Protein AF-A0A243Q842-F1 (afdb_monomer_lite)

Secondary structure (DSSP, 8-state):
-HHHHHHHHHHHHHHHHHHHHHHHHTT-SSGGGPPP--HHHHHHHHHHHHHHHHHHHHTSPP---------S--S---PPTT----EEEEEE-HHHHHHHHHHHHHHHHHHHHHHTTS----THHHHHHHHHHHHHHHHSEEEEEEETTEEEEEETTTT-SEEEE-GGGEEEEEEEEE-TTTTTSSEEEEETTEEEEESSSEEEEEEEETTS-EEEEE-SSHHHHHHHHHHHHHHHT-

Radius of gyration: 23.55 Å; chains: 1; bounding box: 60×33×70 Å

Organism: NCBI:txid569862

Structure (mmCIF, N/CA/C/O backbone):
data_AF-A0A243Q842-F1
#
_entry.id   AF-A0A243Q842-F1
#
loop_
_atom_site.group_PDB
_atom_site.id
_atom_site.type_symbol
_atom_site.label_atom_id
_atom_site.label_alt_id
_atom_site.label_comp_id
_atom_site.label_asym_id
_atom_site.label_entity_id
_atom_site.label_seq_id
_atom_site.pdbx_PDB_ins_code
_atom_site.Cartn_x
_atom_site.Cartn_y
_atom_site.Cartn_z
_atom_site.occupancy
_atom_site.B_iso_or_equiv
_atom_site.auth_seq_id
_atom_site.auth_comp_id
_atom_site.auth_asym_id
_atom_site.auth_atom_id
_atom_site.pdbx_PDB_model_num
ATOM 1 N N . MET A 1 1 ? -6.749 14.688 -16.807 1.00 50.59 1 MET A N 1
ATOM 2 C CA . MET A 1 1 ? -5.341 14.301 -16.536 1.00 50.59 1 MET A CA 1
ATOM 3 C C . MET A 1 1 ? -5.006 12.838 -16.858 1.00 50.59 1 MET A C 1
ATOM 5 O O . MET A 1 1 ? -3.925 12.608 -17.376 1.00 50.59 1 MET A O 1
ATOM 9 N N . GLY A 1 2 ? -5.897 11.853 -16.651 1.00 49.47 2 GLY A N 1
ATOM 10 C CA . GLY A 1 2 ? -5.604 10.442 -16.987 1.00 49.47 2 GLY A CA 1
ATOM 11 C C . GLY A 1 2 ? -5.331 10.160 -18.474 1.00 49.47 2 GLY A C 1
ATOM 12 O O . GLY A 1 2 ? -4.481 9.332 -18.782 1.00 49.47 2 GLY A O 1
ATOM 13 N N . LEU A 1 3 ? -5.986 10.893 -19.384 1.00 51.97 3 LEU A N 1
ATOM 14 C CA . LEU A 1 3 ? -5.766 10.758 -20.829 1.00 51.97 3 LEU A CA 1
ATOM 15 C C . LEU A 1 3 ? -4.356 11.214 -21.245 1.00 51.97 3 LEU A C 1
ATOM 17 O O . LEU A 1 3 ? -3.727 10.565 -22.065 1.00 51.97 3 LEU A O 1
ATOM 21 N N . GLY A 1 4 ? -3.827 12.279 -20.632 1.00 51.19 4 GLY A N 1
ATOM 22 C CA . GLY A 1 4 ? -2.487 12.798 -20.936 1.00 51.19 4 GLY A CA 1
ATOM 23 C C . GLY A 1 4 ? -1.364 11.857 -20.495 1.00 51.19 4 GLY A C 1
ATOM 24 O O . GLY A 1 4 ? -0.391 11.692 -21.218 1.00 51.19 4 GLY A O 1
ATOM 25 N N . ALA A 1 5 ? -1.525 11.174 -19.356 1.00 54.00 5 ALA A N 1
ATOM 26 C CA . ALA A 1 5 ? -0.569 10.162 -18.903 1.00 54.00 5 ALA A CA 1
ATOM 27 C C . ALA A 1 5 ? -0.596 8.893 -19.775 1.00 54.00 5 ALA A C 1
ATOM 29 O O . ALA A 1 5 ? 0.452 8.327 -20.072 1.00 54.00 5 ALA A O 1
ATOM 30 N N . LEU A 1 6 ? -1.786 8.476 -20.225 1.00 54.72 6 LEU A N 1
ATOM 31 C CA . LEU A 1 6 ? -1.955 7.367 -21.171 1.00 54.72 6 LEU A CA 1
ATOM 32 C C . LEU A 1 6 ? -1.364 7.692 -22.550 1.00 54.72 6 LEU A C 1
ATOM 34 O O . LEU A 1 6 ? -0.639 6.875 -23.108 1.00 54.72 6 LEU A O 1
ATOM 38 N N . LEU A 1 7 ? -1.631 8.891 -23.075 1.00 63.00 7 LEU A N 1
ATOM 39 C CA . LEU A 1 7 ? -1.109 9.342 -24.368 1.00 63.00 7 LEU A CA 1
ATOM 40 C C . LEU A 1 7 ? 0.407 9.576 -24.323 1.00 63.00 7 LEU A C 1
ATOM 42 O O . LEU A 1 7 ? 1.103 9.191 -25.257 1.00 63.00 7 LEU A O 1
ATOM 46 N N . GLY A 1 8 ? 0.933 10.133 -23.228 1.00 60.78 8 GLY A N 1
ATOM 47 C CA . GLY A 1 8 ? 2.374 10.309 -23.028 1.00 60.78 8 GLY A CA 1
ATOM 48 C C . GLY A 1 8 ? 3.118 8.976 -22.916 1.00 60.78 8 GLY A C 1
ATOM 49 O O . GLY A 1 8 ? 4.115 8.771 -23.604 1.00 60.78 8 GLY A O 1
ATOM 50 N N . GLY A 1 9 ? 2.600 8.035 -22.116 1.00 61.38 9 GLY A N 1
ATOM 51 C CA . GLY A 1 9 ? 3.170 6.689 -21.993 1.00 61.38 9 GLY A CA 1
ATOM 52 C C . GLY A 1 9 ? 3.100 5.890 -23.298 1.00 61.38 9 GLY A C 1
ATOM 53 O O . GLY A 1 9 ? 4.079 5.254 -23.679 1.00 61.38 9 GLY A O 1
ATOM 54 N N . GLY A 1 10 ? 1.978 5.978 -24.021 1.00 61.97 10 GLY A N 1
ATOM 55 C CA . GLY A 1 10 ? 1.821 5.361 -25.340 1.00 61.97 10 GLY A CA 1
ATOM 56 C C . GLY A 1 10 ? 2.749 5.963 -26.399 1.00 61.97 10 GLY A C 1
ATOM 57 O O . GLY A 1 10 ? 3.352 5.226 -27.173 1.00 61.97 10 GLY A O 1
ATOM 58 N N . GLY A 1 11 ? 2.929 7.288 -26.400 1.00 65.88 11 GLY A N 1
ATOM 59 C CA . GLY A 1 11 ? 3.854 7.977 -27.302 1.00 65.88 11 GLY A CA 1
ATOM 60 C C . GLY A 1 11 ? 5.311 7.570 -27.076 1.00 65.88 11 GLY A C 1
ATOM 61 O O . GLY A 1 11 ? 6.003 7.224 -28.032 1.00 65.88 11 GLY A O 1
ATOM 62 N N . LEU A 1 12 ? 5.756 7.525 -25.814 1.00 65.38 12 LEU A N 1
ATOM 63 C CA . LEU A 1 12 ? 7.084 7.006 -25.461 1.00 65.38 12 LEU A CA 1
ATOM 64 C C . LEU A 1 12 ? 7.249 5.535 -25.853 1.00 65.38 12 LEU A C 1
ATOM 66 O O . LEU A 1 12 ? 8.321 5.151 -26.318 1.00 65.38 12 LEU A O 1
ATOM 70 N N . PHE A 1 13 ? 6.197 4.725 -25.704 1.00 67.19 13 PHE A N 1
ATOM 71 C CA . PHE A 1 13 ? 6.230 3.327 -26.118 1.00 67.19 13 PHE A CA 1
ATOM 72 C C . PHE A 1 13 ? 6.450 3.184 -27.625 1.00 67.19 13 PHE A C 1
ATOM 74 O O . PHE A 1 13 ? 7.375 2.490 -28.048 1.00 67.19 13 PHE A O 1
ATOM 81 N N . CYS A 1 14 ? 5.658 3.890 -28.433 1.00 70.19 14 CYS A N 1
ATOM 82 C CA . CYS A 1 14 ? 5.794 3.866 -29.887 1.00 70.19 14 CYS A CA 1
ATOM 83 C C . CYS A 1 14 ? 7.165 4.384 -30.344 1.00 70.19 14 CYS A C 1
ATOM 85 O O . CYS A 1 14 ? 7.770 3.788 -31.233 1.00 70.19 14 CYS A O 1
ATOM 87 N N . LEU A 1 15 ? 7.677 5.452 -29.718 1.00 69.88 15 LEU A N 1
ATOM 88 C CA . LEU A 1 15 ? 9.002 6.006 -30.014 1.00 69.88 15 LEU A CA 1
ATOM 89 C C . LEU A 1 15 ? 10.120 4.994 -29.718 1.00 69.88 15 LEU A C 1
ATOM 91 O O . LEU A 1 15 ? 11.022 4.816 -30.532 1.00 69.88 15 LEU A O 1
ATOM 95 N N . ALA A 1 16 ? 10.049 4.306 -28.578 1.00 67.06 16 ALA A N 1
ATOM 96 C CA . ALA A 1 16 ? 11.036 3.306 -28.185 1.00 67.06 16 ALA A CA 1
ATOM 97 C C . ALA A 1 16 ? 11.017 2.074 -29.100 1.00 67.06 16 ALA A C 1
ATOM 99 O O . ALA A 1 16 ? 12.077 1.597 -29.491 1.00 67.06 16 ALA A O 1
ATOM 100 N N . VAL A 1 17 ? 9.831 1.588 -29.490 1.00 72.75 17 VAL A N 1
ATOM 101 C CA . VAL A 1 17 ? 9.701 0.491 -30.466 1.00 72.75 17 VAL A CA 1
ATOM 102 C C . VAL A 1 17 ? 10.269 0.903 -31.827 1.00 72.75 17 VAL A C 1
ATOM 104 O O . VAL A 1 17 ? 10.982 0.118 -32.451 1.00 72.75 17 VAL A O 1
ATOM 107 N N . GLN A 1 18 ? 10.011 2.139 -32.272 1.00 77.81 18 GLN A N 1
ATOM 108 C CA . GLN A 1 18 ? 10.612 2.699 -33.487 1.00 77.81 18 GLN A CA 1
ATOM 109 C C . GLN A 1 18 ? 12.140 2.719 -33.401 1.00 77.81 18 GLN A C 1
ATOM 111 O O . GLN A 1 18 ? 12.798 2.157 -34.269 1.00 77.81 18 GLN A O 1
ATOM 116 N N . LEU A 1 19 ? 12.706 3.287 -32.334 1.00 72.06 19 LEU A N 1
ATOM 117 C CA . LEU A 1 19 ? 14.156 3.349 -32.127 1.00 72.06 19 LEU A CA 1
ATOM 118 C C . LEU A 1 19 ? 14.794 1.957 -32.058 1.00 72.06 19 LEU A C 1
ATOM 120 O O . LEU A 1 19 ? 15.826 1.752 -32.684 1.00 72.06 19 LEU A O 1
ATOM 124 N N . ALA A 1 20 ? 14.162 0.999 -31.371 1.00 70.94 20 ALA A N 1
ATOM 125 C CA . ALA A 1 20 ? 14.612 -0.394 -31.299 1.00 70.94 20 ALA A CA 1
ATOM 126 C C . ALA A 1 20 ? 14.620 -1.082 -32.667 1.00 70.94 20 ALA A C 1
ATOM 128 O O . ALA A 1 20 ? 15.539 -1.825 -33.006 1.00 70.94 20 ALA A O 1
ATOM 129 N N . THR A 1 21 ? 13.583 -0.830 -33.463 1.00 76.50 21 THR A N 1
ATOM 130 C CA . THR A 1 21 ? 13.468 -1.393 -34.808 1.00 76.50 21 THR A CA 1
ATOM 131 C C . THR A 1 21 ? 14.510 -0.770 -35.729 1.00 76.50 21 THR A C 1
ATOM 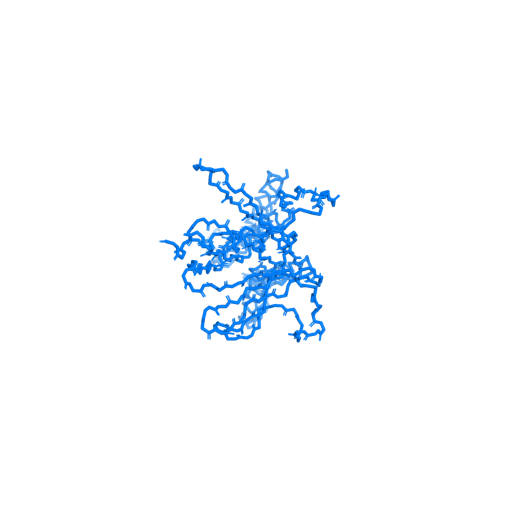133 O O . THR A 1 21 ? 15.202 -1.486 -36.447 1.00 76.50 21 THR A O 1
ATOM 136 N N . VAL A 1 22 ? 14.671 0.553 -35.676 1.00 80.94 22 VAL A N 1
ATOM 137 C CA . VAL A 1 22 ? 15.657 1.288 -36.474 1.00 80.94 22 VAL A CA 1
ATOM 138 C C . VAL A 1 22 ? 17.075 0.859 -36.104 1.00 80.94 22 VAL A C 1
ATOM 140 O O . VAL A 1 22 ? 17.836 0.512 -36.998 1.00 80.94 22 VAL A O 1
ATOM 143 N N . SER A 1 23 ? 17.424 0.780 -34.818 1.00 71.62 23 SER A N 1
ATOM 144 C CA . SER A 1 23 ? 18.761 0.352 -34.385 1.00 71.62 23 SER A CA 1
ATOM 145 C C . SER A 1 23 ? 19.080 -1.087 -34.788 1.00 71.62 23 SER A C 1
ATOM 147 O O . SER A 1 23 ? 20.202 -1.372 -35.182 1.00 71.62 23 SER A O 1
ATOM 149 N N . ALA A 1 24 ? 18.098 -1.994 -34.730 1.00 74.19 24 ALA A N 1
ATOM 150 C CA . ALA A 1 24 ? 18.280 -3.384 -35.145 1.00 74.19 24 ALA A CA 1
ATOM 151 C C . ALA A 1 24 ? 18.534 -3.532 -36.658 1.00 74.19 24 ALA A C 1
ATOM 153 O O . ALA A 1 24 ? 19.049 -4.562 -37.094 1.00 74.19 24 ALA A O 1
ATOM 154 N N . ASN A 1 25 ? 18.176 -2.517 -37.452 1.00 82.69 25 ASN A N 1
ATOM 155 C CA . ASN A 1 25 ? 18.299 -2.525 -38.909 1.00 82.69 25 ASN A CA 1
ATOM 156 C C . ASN A 1 25 ? 19.357 -1.548 -39.451 1.00 82.69 25 ASN A C 1
ATOM 158 O O . ASN A 1 25 ? 19.716 -1.673 -40.617 1.00 82.69 25 ASN A O 1
ATOM 162 N N . LEU A 1 26 ? 19.852 -0.597 -38.646 1.00 82.31 26 LEU A N 1
ATOM 163 C CA . LEU A 1 26 ? 20.630 0.557 -39.122 1.00 82.31 26 LEU A CA 1
ATOM 164 C C . LEU A 1 26 ? 21.906 0.163 -39.887 1.00 82.31 26 LEU A C 1
ATOM 166 O O . LEU A 1 26 ? 22.242 0.811 -40.873 1.00 82.31 26 LEU A O 1
ATOM 170 N N . ASP A 1 27 ? 22.560 -0.922 -39.464 1.00 78.81 27 ASP A N 1
ATOM 171 C CA . ASP A 1 27 ? 23.818 -1.419 -40.042 1.00 78.81 27 ASP A CA 1
ATOM 172 C C . ASP A 1 27 ? 23.653 -2.748 -40.802 1.00 78.81 27 ASP A C 1
ATOM 174 O O . ASP A 1 27 ? 24.636 -3.401 -41.159 1.00 78.81 27 ASP A O 1
ATOM 178 N N . ALA A 1 28 ? 22.413 -3.185 -41.044 1.00 78.12 28 ALA A N 1
ATOM 179 C CA . ALA A 1 28 ? 22.140 -4.442 -41.731 1.00 78.12 28 ALA A CA 1
ATOM 180 C C . ALA A 1 28 ? 22.103 -4.224 -43.259 1.00 78.12 28 ALA A C 1
ATOM 182 O O . ALA A 1 28 ? 21.195 -3.558 -43.756 1.00 78.12 28 ALA A O 1
ATOM 183 N N . PRO A 1 29 ? 23.038 -4.807 -44.038 1.00 77.25 29 PRO A N 1
ATOM 184 C CA . PRO A 1 29 ? 23.051 -4.650 -45.496 1.00 77.25 29 PRO A CA 1
ATOM 185 C C . PRO A 1 29 ? 21.882 -5.371 -46.189 1.00 77.25 29 PRO A C 1
ATOM 187 O O . PRO A 1 29 ? 21.558 -5.083 -47.340 1.00 77.25 29 PRO A O 1
ATOM 190 N N . ASP A 1 30 ? 21.242 -6.308 -45.491 1.00 81.06 30 ASP A N 1
ATOM 191 C CA . ASP A 1 30 ? 20.128 -7.113 -45.960 1.00 81.06 30 ASP A CA 1
ATOM 192 C C . ASP A 1 30 ? 19.281 -7.610 -44.776 1.00 81.06 30 ASP A C 1
ATOM 194 O O . ASP A 1 30 ? 19.784 -7.854 -43.678 1.00 81.06 30 ASP A O 1
ATOM 198 N N . TRP A 1 31 ? 17.975 -7.798 -44.999 1.00 74.25 31 TRP A N 1
ATOM 199 C CA . TRP A 1 31 ? 16.989 -8.126 -43.952 1.00 74.25 31 TRP A CA 1
ATOM 200 C C . TRP A 1 31 ? 17.305 -9.406 -43.162 1.00 74.25 31 TRP A C 1
ATOM 202 O O . TRP A 1 31 ? 16.831 -9.581 -42.044 1.00 74.25 31 TRP A O 1
ATOM 212 N N . ARG A 1 32 ? 18.118 -10.306 -43.730 1.00 76.81 32 ARG A N 1
ATOM 213 C CA . ARG A 1 32 ? 18.555 -11.554 -43.087 1.00 76.81 32 ARG A CA 1
ATOM 214 C C . ARG A 1 32 ? 19.623 -11.343 -42.015 1.00 76.81 32 ARG A C 1
ATOM 216 O O . ARG A 1 32 ? 19.845 -12.246 -41.215 1.00 76.81 32 ARG A O 1
ATOM 223 N N . ARG A 1 33 ? 20.294 -10.188 -42.020 1.00 72.19 33 ARG A N 1
ATOM 224 C CA . ARG A 1 33 ? 21.341 -9.805 -41.061 1.00 72.19 33 ARG A CA 1
ATOM 225 C C . ARG A 1 33 ? 20.877 -8.760 -40.050 1.00 72.19 33 ARG A C 1
ATOM 227 O O . ARG A 1 33 ? 21.685 -8.314 -39.241 1.00 72.19 33 ARG A O 1
ATOM 234 N N . ALA A 1 34 ? 19.601 -8.379 -40.087 1.00 75.50 34 ALA A N 1
ATOM 235 C CA . ALA A 1 34 ? 19.014 -7.527 -39.064 1.00 75.50 34 ALA A CA 1
ATOM 236 C C . ALA A 1 34 ? 19.151 -8.186 -37.682 1.00 75.50 34 ALA A C 1
ATOM 238 O O . ALA A 1 34 ? 18.952 -9.396 -37.531 1.00 75.50 34 ALA A O 1
ATOM 239 N N . GLY A 1 35 ? 19.503 -7.389 -36.674 1.00 67.69 35 GLY A N 1
ATOM 240 C CA . GLY A 1 35 ? 19.583 -7.856 -35.295 1.00 67.69 35 GLY A CA 1
ATOM 241 C C . GLY A 1 35 ? 18.214 -8.311 -34.786 1.00 67.69 35 GLY A C 1
ATOM 242 O O . GLY A 1 35 ? 17.177 -7.751 -35.143 1.00 67.69 35 GLY A O 1
ATOM 243 N N . SER A 1 36 ? 18.179 -9.335 -33.934 1.00 66.56 36 SER A N 1
ATOM 244 C CA . SER A 1 36 ? 16.926 -9.767 -33.312 1.00 66.56 36 SER A CA 1
ATOM 245 C C . SER A 1 36 ? 16.452 -8.730 -32.292 1.00 66.56 36 SER A C 1
ATOM 247 O O . SER A 1 36 ? 17.213 -8.357 -31.397 1.00 66.56 36 SER A O 1
ATOM 249 N N . LEU A 1 37 ? 15.181 -8.327 -32.366 1.00 65.44 37 LEU A N 1
ATOM 250 C CA . LEU A 1 37 ? 14.527 -7.562 -31.302 1.00 65.44 37 LEU A CA 1
ATOM 251 C C . LEU A 1 37 ? 14.476 -8.426 -30.040 1.00 65.44 37 LEU A C 1
ATOM 253 O O . LEU A 1 37 ? 13.716 -9.394 -29.960 1.00 65.44 37 LEU A O 1
ATOM 257 N N . SER A 1 38 ? 15.309 -8.100 -29.056 1.00 64.75 38 SER A N 1
ATOM 258 C CA . SER A 1 38 ? 15.292 -8.806 -27.780 1.00 64.75 38 SER A CA 1
ATOM 259 C C . SER A 1 38 ? 13.960 -8.558 -27.064 1.00 64.75 38 SER A C 1
ATOM 261 O O . SER A 1 38 ? 13.376 -7.474 -27.141 1.00 64.75 38 SER A O 1
ATOM 263 N N . LEU A 1 39 ? 13.475 -9.551 -26.311 1.00 61.09 39 LEU A N 1
ATOM 264 C CA . LEU A 1 39 ? 12.280 -9.403 -25.468 1.00 61.09 39 LEU A CA 1
ATOM 265 C C . LEU A 1 39 ? 12.410 -8.191 -24.521 1.00 61.09 39 LEU A C 1
ATOM 267 O O . LEU A 1 39 ? 11.432 -7.511 -24.224 1.00 61.09 39 LEU A O 1
ATOM 271 N N . ALA A 1 40 ? 13.636 -7.885 -24.093 1.00 56.00 40 ALA A N 1
ATOM 272 C CA . ALA A 1 40 ? 13.947 -6.728 -23.265 1.00 56.00 40 ALA A CA 1
ATOM 273 C C . ALA A 1 40 ? 13.685 -5.389 -23.983 1.00 56.00 40 ALA A C 1
ATOM 275 O O . ALA A 1 40 ? 13.123 -4.487 -23.364 1.00 56.00 40 ALA A O 1
ATOM 276 N N . ALA A 1 41 ? 13.981 -5.274 -25.284 1.00 61.66 41 ALA A N 1
ATOM 277 C CA . ALA A 1 41 ? 13.660 -4.084 -26.080 1.00 61.66 41 ALA A CA 1
ATOM 278 C C . ALA A 1 41 ? 12.140 -3.857 -26.225 1.00 61.66 41 ALA A C 1
ATOM 280 O O . ALA A 1 41 ? 11.691 -2.716 -26.311 1.00 61.66 41 ALA A O 1
ATOM 281 N N . LEU A 1 42 ? 11.339 -4.929 -26.184 1.00 63.97 42 LEU A N 1
ATOM 282 C CA . LEU A 1 42 ? 9.870 -4.861 -26.200 1.00 63.97 42 LEU A CA 1
ATOM 283 C C . LEU A 1 42 ? 9.267 -4.543 -24.819 1.00 63.97 42 LEU A C 1
ATOM 285 O O . LEU A 1 42 ? 8.272 -3.824 -24.726 1.00 63.97 42 LEU A O 1
ATOM 289 N N . LEU A 1 43 ? 9.858 -5.056 -23.735 1.00 64.31 43 LEU A N 1
ATOM 290 C CA . LEU A 1 43 ? 9.367 -4.862 -22.362 1.00 64.31 43 LEU A CA 1
ATOM 291 C C . LEU A 1 43 ? 9.767 -3.507 -21.757 1.00 64.31 43 LEU A C 1
ATOM 293 O O . LEU A 1 43 ? 9.033 -2.953 -20.939 1.00 64.31 43 LEU A O 1
ATOM 297 N N . ALA A 1 44 ? 10.899 -2.953 -22.182 1.00 65.00 44 ALA A N 1
ATOM 298 C CA . ALA A 1 44 ? 11.414 -1.641 -21.800 1.00 65.00 44 ALA A CA 1
ATOM 299 C C . ALA A 1 44 ? 10.365 -0.503 -21.859 1.00 65.00 44 ALA A C 1
ATO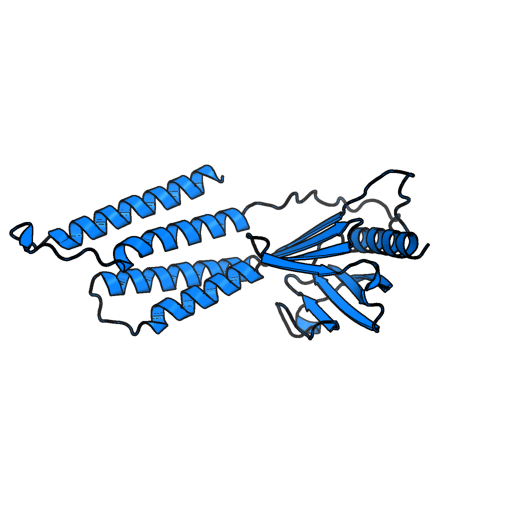M 301 O O . ALA A 1 44 ? 10.096 0.142 -20.839 1.00 65.00 44 ALA A O 1
ATOM 302 N N . PRO A 1 45 ? 9.706 -0.261 -23.004 1.00 62.31 45 PRO A N 1
ATOM 303 C CA . PRO A 1 45 ? 8.692 0.779 -23.088 1.00 62.31 45 PRO A CA 1
ATOM 304 C C . PRO A 1 45 ? 7.405 0.456 -22.324 1.00 62.31 45 PRO A C 1
ATOM 306 O O . PRO A 1 45 ? 6.736 1.374 -21.848 1.00 62.31 45 PRO A O 1
ATOM 309 N N . ALA A 1 46 ? 7.075 -0.825 -22.137 1.00 66.88 46 ALA A N 1
ATOM 310 C CA . ALA A 1 46 ? 5.975 -1.227 -21.264 1.00 66.88 46 ALA A CA 1
ATOM 311 C C . ALA A 1 46 ? 6.268 -0.874 -19.792 1.00 66.88 46 ALA A C 1
ATOM 313 O O . ALA A 1 46 ? 5.369 -0.424 -19.084 1.00 66.88 46 ALA A O 1
ATOM 314 N N . GLY A 1 47 ? 7.526 -0.990 -19.348 1.00 66.31 47 GLY A N 1
ATOM 315 C CA . GLY A 1 47 ? 7.976 -0.558 -18.020 1.00 66.31 47 GLY A CA 1
ATOM 316 C C . GLY A 1 47 ? 7.872 0.956 -17.810 1.00 66.31 47 GLY A C 1
ATOM 317 O O . GLY A 1 47 ? 7.356 1.400 -16.785 1.00 66.31 47 GLY A O 1
ATOM 318 N N . LEU A 1 48 ? 8.272 1.758 -18.804 1.00 65.62 48 LEU A N 1
ATOM 319 C CA . LEU A 1 48 ? 8.126 3.222 -18.766 1.00 65.62 48 LEU A CA 1
ATOM 320 C C . LEU A 1 48 ? 6.653 3.655 -18.759 1.00 65.62 48 LEU A C 1
ATOM 322 O O . LEU A 1 48 ? 6.263 4.507 -17.958 1.00 65.62 48 LEU A O 1
ATOM 326 N N . ALA A 1 49 ? 5.820 3.035 -19.600 1.00 66.81 49 ALA A N 1
ATOM 327 C CA . ALA A 1 49 ? 4.382 3.283 -19.623 1.00 66.81 49 ALA A CA 1
ATOM 328 C C . ALA A 1 49 ? 3.717 2.890 -18.293 1.00 66.81 49 ALA A C 1
ATOM 330 O O . ALA A 1 49 ? 2.894 3.644 -17.771 1.00 66.81 49 ALA A O 1
ATOM 331 N N . LEU A 1 50 ? 4.115 1.758 -17.702 1.00 69.81 50 LEU A N 1
ATOM 332 C CA . LEU A 1 50 ? 3.653 1.322 -16.386 1.00 69.81 50 LEU A CA 1
ATOM 333 C C . LEU A 1 50 ? 4.086 2.300 -15.286 1.00 69.81 50 LEU A C 1
ATOM 335 O O . LEU A 1 50 ? 3.261 2.673 -14.457 1.00 69.81 50 LEU A O 1
ATOM 339 N N . GLY A 1 51 ? 5.338 2.765 -15.296 1.00 66.81 51 GLY A N 1
ATOM 340 C CA . GLY A 1 51 ? 5.843 3.768 -14.354 1.00 66.81 51 GLY A CA 1
ATOM 341 C C . GLY A 1 51 ? 5.075 5.090 -14.441 1.00 66.81 51 GLY A C 1
ATOM 342 O O . GLY A 1 51 ? 4.617 5.608 -13.420 1.00 66.81 51 GLY A O 1
ATOM 343 N N . GLY A 1 52 ? 4.843 5.592 -15.658 1.00 65.06 52 GLY A N 1
ATOM 344 C CA . GLY A 1 52 ? 4.030 6.788 -15.900 1.00 65.06 52 GLY A CA 1
ATOM 345 C C . GLY A 1 52 ? 2.568 6.614 -15.473 1.00 65.06 52 GLY A C 1
ATOM 346 O O . GLY A 1 52 ? 1.985 7.507 -14.855 1.00 65.06 52 GLY A O 1
ATOM 347 N N . TRP A 1 53 ? 1.979 5.444 -15.729 1.00 69.00 53 TRP A N 1
ATOM 348 C CA . TRP A 1 53 ? 0.617 5.115 -15.307 1.00 69.00 53 TRP A CA 1
ATOM 349 C C . TRP A 1 53 ? 0.484 5.009 -13.782 1.00 69.00 53 TRP A C 1
ATOM 351 O O . TRP A 1 53 ? -0.447 5.577 -13.206 1.00 69.00 53 TRP A O 1
ATOM 361 N N . LEU A 1 54 ? 1.432 4.347 -13.112 1.00 65.44 54 LEU A N 1
ATOM 362 C CA . LEU A 1 54 ? 1.491 4.256 -11.652 1.00 65.44 54 LEU A CA 1
ATOM 363 C C . LEU A 1 54 ? 1.667 5.638 -11.014 1.00 65.44 54 LEU A C 1
ATOM 365 O O . LEU A 1 54 ? 0.950 5.964 -10.066 1.00 65.44 54 LEU A O 1
ATOM 369 N N . GLY A 1 55 ? 2.548 6.474 -11.572 1.00 63.56 55 GLY A N 1
ATOM 370 C CA . GLY A 1 55 ? 2.713 7.867 -11.159 1.00 63.56 55 GLY A CA 1
ATOM 371 C C . GLY A 1 55 ? 1.417 8.667 -11.304 1.00 63.56 55 GLY A C 1
ATOM 372 O O . GLY A 1 55 ? 0.999 9.346 -10.370 1.00 63.56 55 GLY A O 1
ATOM 373 N N . ALA A 1 56 ? 0.709 8.522 -12.426 1.00 66.38 56 ALA A N 1
ATOM 374 C CA . ALA A 1 56 ? -0.562 9.202 -12.660 1.00 66.38 56 ALA A CA 1
ATOM 375 C C . ALA A 1 56 ? -1.694 8.720 -11.740 1.00 66.38 56 ALA A C 1
ATOM 377 O O . ALA A 1 56 ? -2.527 9.527 -11.328 1.00 66.38 56 ALA A O 1
ATOM 378 N N . LEU A 1 57 ? -1.748 7.426 -11.399 1.00 65.88 57 LEU A N 1
ATOM 379 C CA . LEU A 1 57 ? -2.695 6.905 -10.407 1.00 65.88 57 LEU A CA 1
ATOM 380 C C . LEU A 1 57 ? -2.405 7.455 -9.013 1.00 65.88 57 LEU A C 1
ATOM 382 O O . LEU A 1 57 ? -3.332 7.848 -8.304 1.00 65.88 57 LEU A O 1
ATOM 386 N N . ALA A 1 58 ? -1.131 7.512 -8.640 1.00 62.09 58 ALA A N 1
ATOM 387 C CA . ALA A 1 58 ? -0.700 8.026 -7.352 1.00 62.09 58 ALA A CA 1
ATOM 388 C C . ALA A 1 58 ? -0.799 9.560 -7.250 1.00 62.09 58 ALA A C 1
ATOM 390 O O . ALA A 1 58 ? -0.936 10.086 -6.148 1.00 62.09 58 ALA A O 1
ATOM 391 N N . ALA A 1 59 ? -0.813 10.270 -8.381 1.00 58.41 59 ALA A N 1
ATOM 392 C CA . ALA A 1 59 ? -1.056 11.708 -8.465 1.00 58.41 59 ALA A CA 1
ATOM 393 C C . ALA A 1 59 ? -2.547 12.084 -8.493 1.00 58.41 59 ALA A C 1
ATOM 395 O O . ALA A 1 59 ? -2.866 13.267 -8.425 1.00 58.41 59 ALA A O 1
ATOM 396 N N . ARG A 1 60 ? -3.483 11.121 -8.584 1.00 62.38 60 ARG A N 1
ATOM 397 C CA . ARG A 1 60 ? -4.915 11.437 -8.454 1.00 62.38 60 ARG A CA 1
ATOM 398 C C . ARG A 1 60 ? -5.166 11.920 -7.032 1.00 62.38 60 ARG A C 1
ATOM 400 O O . ARG A 1 60 ? -4.986 11.092 -6.132 1.00 62.38 60 ARG A O 1
ATOM 407 N N . PRO A 1 61 ? -5.602 13.169 -6.801 1.00 51.12 61 PRO A N 1
ATOM 408 C CA . PRO A 1 61 ? -6.063 13.574 -5.482 1.00 51.12 61 PRO A CA 1
ATOM 409 C C . PRO A 1 61 ? -7.069 12.533 -4.984 1.00 51.12 61 PRO A C 1
ATOM 411 O O . PRO A 1 61 ? -7.839 11.973 -5.778 1.00 51.12 61 PRO A O 1
ATOM 414 N N . GLY A 1 62 ? -7.023 12.193 -3.695 1.00 50.31 62 GLY A N 1
ATOM 415 C CA . GLY A 1 62 ? -8.191 11.545 -3.107 1.00 50.31 62 GLY A CA 1
ATOM 416 C C . GLY A 1 62 ? -9.398 12.466 -3.307 1.00 50.31 62 GLY A C 1
ATOM 417 O O . GLY A 1 62 ? -9.223 13.629 -3.679 1.00 50.31 62 GLY A O 1
ATOM 418 N N . PRO A 1 63 ? -10.633 12.006 -3.080 1.00 45.88 63 PRO A N 1
ATOM 419 C CA . PRO A 1 63 ? -11.651 12.942 -2.641 1.00 45.88 63 PRO A CA 1
ATOM 420 C C . PRO A 1 63 ? -11.166 13.483 -1.290 1.00 45.88 63 PRO A C 1
ATOM 422 O O . PRO A 1 63 ? -11.543 12.983 -0.238 1.00 45.88 63 PRO A O 1
ATOM 425 N N . ASP A 1 64 ? -10.240 14.435 -1.337 1.00 45.66 64 ASP A N 1
ATOM 426 C CA . ASP A 1 64 ? -9.892 15.287 -0.225 1.00 45.66 64 ASP A CA 1
ATOM 427 C C . ASP A 1 64 ? -11.058 16.273 -0.187 1.00 45.66 64 ASP A C 1
ATOM 429 O O . ASP A 1 64 ? -10.988 17.402 -0.675 1.00 45.66 64 ASP A O 1
ATOM 433 N N . GLU A 1 65 ? -12.201 15.802 0.319 1.00 43.16 65 GLU A N 1
ATOM 434 C CA . GLU A 1 65 ? -13.076 16.720 1.017 1.00 43.16 65 GLU A CA 1
ATOM 435 C C . GLU A 1 65 ? -12.207 17.256 2.138 1.00 43.16 65 GLU A C 1
ATOM 437 O O . GLU A 1 65 ? -11.875 16.554 3.089 1.00 43.16 65 GLU A O 1
ATOM 442 N N . VAL A 1 66 ? -11.730 18.482 1.942 1.00 44.41 66 VAL A N 1
ATOM 443 C CA . VAL A 1 66 ? -11.174 19.313 2.993 1.00 44.41 66 VAL A CA 1
ATOM 444 C C . VAL A 1 66 ? -12.151 19.185 4.155 1.00 44.41 66 VAL A C 1
ATOM 446 O O . VAL A 1 66 ? -13.222 19.794 4.119 1.00 44.41 66 VAL A O 1
ATOM 449 N N . SER A 1 67 ? -11.820 18.349 5.145 1.00 47.31 67 SER A N 1
ATOM 450 C CA . SER A 1 67 ? -12.536 18.288 6.410 1.00 47.31 67 SER A CA 1
ATOM 451 C C . SER A 1 67 ? -12.352 19.661 7.025 1.00 47.31 67 SER A C 1
ATOM 453 O O . SER A 1 67 ? -11.362 19.965 7.688 1.00 47.31 67 SER A O 1
ATOM 455 N N . ARG A 1 68 ? -13.291 20.550 6.698 1.00 45.59 68 ARG A N 1
ATOM 456 C CA . ARG A 1 68 ? -13.499 21.820 7.366 1.00 45.59 68 ARG A CA 1
ATOM 457 C C . ARG A 1 68 ? -13.552 21.457 8.843 1.00 45.59 68 ARG A C 1
ATOM 459 O O . ARG A 1 68 ? -14.483 20.764 9.250 1.00 45.59 68 ARG A O 1
ATOM 466 N N . ARG A 1 69 ? -12.530 21.862 9.611 1.00 50.31 69 ARG A N 1
ATOM 467 C CA . ARG A 1 69 ? -12.565 21.821 11.079 1.00 50.31 69 ARG A CA 1
ATOM 468 C C . ARG A 1 69 ? -13.912 22.401 11.486 1.00 50.31 69 ARG A C 1
ATOM 470 O O . ARG A 1 69 ? -14.183 23.570 11.216 1.00 50.31 69 ARG A O 1
ATOM 477 N N . GLY A 1 70 ? -14.783 21.554 12.002 1.00 44.03 70 GLY A N 1
ATOM 478 C CA . GLY A 1 70 ? -16.183 21.887 12.166 1.00 44.03 70 GLY A CA 1
ATOM 479 C C . GLY A 1 70 ? -16.876 20.807 12.969 1.00 44.03 70 GLY A C 1
ATOM 480 O O . GLY A 1 70 ? -17.204 19.755 12.423 1.00 44.03 70 GLY A O 1
ATOM 481 N N . GLY A 1 71 ? -17.094 21.125 14.243 1.00 44.50 71 GLY A N 1
ATOM 482 C CA . GLY A 1 71 ? -18.033 20.447 15.128 1.00 44.50 71 GLY A CA 1
ATOM 483 C C . GLY A 1 71 ? -17.381 19.501 16.125 1.00 44.50 71 GLY A C 1
ATOM 484 O O . GLY A 1 71 ? -17.022 18.385 15.773 1.00 44.50 71 GLY A O 1
ATOM 485 N N . THR A 1 72 ? -17.291 19.965 17.368 1.00 49.53 72 THR A N 1
ATOM 486 C CA . THR A 1 72 ? -16.971 19.242 18.606 1.00 49.53 72 THR A CA 1
ATOM 487 C C . THR A 1 72 ? -18.061 18.212 18.949 1.00 49.53 72 THR A C 1
ATOM 489 O O . THR A 1 72 ? -18.699 18.320 19.988 1.00 49.53 72 THR A O 1
ATOM 492 N N . ASP A 1 73 ? -18.344 17.274 18.045 1.00 50.03 73 ASP A N 1
ATOM 493 C CA . ASP A 1 73 ? -19.453 16.315 18.192 1.00 50.03 73 ASP A CA 1
ATOM 494 C C . ASP A 1 73 ? -19.035 14.901 17.749 1.00 50.03 73 ASP A C 1
ATOM 496 O O . ASP A 1 73 ? -19.767 14.162 17.092 1.00 50.03 73 ASP A O 1
ATOM 500 N N . ALA A 1 74 ? -17.788 14.536 18.055 1.00 54.00 74 ALA A N 1
ATOM 501 C CA . ALA A 1 74 ? -17.221 13.223 17.758 1.00 54.00 74 ALA A CA 1
ATOM 502 C C . ALA A 1 74 ? -17.405 12.216 18.906 1.00 54.00 74 ALA A C 1
ATOM 504 O O . ALA A 1 74 ? -16.673 11.231 18.970 1.00 54.00 74 ALA A O 1
ATOM 505 N N . ASP A 1 75 ? -18.368 12.439 19.803 1.00 54.72 75 ASP A N 1
ATOM 506 C CA . ASP A 1 75 ? -18.508 11.614 21.009 1.00 54.72 75 ASP A CA 1
ATOM 507 C C . ASP A 1 75 ? -19.497 10.453 20.861 1.00 54.72 75 ASP A C 1
ATOM 509 O O . ASP A 1 75 ? -19.777 9.790 21.845 1.00 54.72 75 ASP A O 1
ATOM 513 N N . LEU A 1 76 ? -20.003 10.212 19.641 1.00 57.31 76 LEU A N 1
ATOM 514 C CA . LEU A 1 76 ? -20.577 8.978 19.072 1.00 57.31 76 LEU A CA 1
ATOM 515 C C . LEU A 1 76 ? -21.466 9.403 17.893 1.00 57.31 76 LEU A C 1
ATOM 517 O O . LEU A 1 76 ? -22.432 10.139 18.077 1.00 57.31 76 LEU A O 1
ATOM 521 N N . LEU A 1 77 ? -21.175 8.951 16.668 1.00 61.38 77 LEU A N 1
ATOM 522 C CA . LEU A 1 77 ? -22.109 9.195 15.564 1.00 61.38 77 LEU A CA 1
ATOM 523 C C . LEU A 1 77 ? -23.404 8.418 15.847 1.00 61.38 77 LEU A C 1
ATOM 525 O O . LEU A 1 77 ? -23.408 7.189 15.750 1.00 61.38 77 LEU A O 1
ATOM 529 N N . GLU A 1 78 ? -24.492 9.123 16.169 1.00 57.31 78 GLU A N 1
ATOM 530 C CA . GLU A 1 78 ? -25.830 8.532 16.239 1.00 57.31 78 GLU A CA 1
ATOM 531 C C . GLU A 1 78 ? -26.259 8.085 14.836 1.00 57.31 78 GLU A C 1
ATOM 533 O O . GLU A 1 78 ? -26.690 8.874 13.989 1.00 57.31 78 GLU A O 1
ATOM 538 N N . LEU A 1 79 ? -26.123 6.788 14.566 1.00 62.03 79 LEU A N 1
ATOM 539 C CA . LEU A 1 79 ? -26.647 6.183 13.352 1.00 62.03 79 LEU A CA 1
ATOM 540 C C . LEU A 1 79 ? -28.170 6.090 13.472 1.00 62.03 79 LEU A C 1
ATOM 542 O O . LEU A 1 79 ? -28.703 5.466 14.389 1.00 62.03 79 LEU A O 1
ATOM 546 N N . ARG A 1 80 ? -28.903 6.688 12.525 1.00 67.56 80 ARG A N 1
ATOM 547 C CA . ARG A 1 80 ? -30.356 6.476 12.459 1.00 67.56 80 ARG A CA 1
ATOM 548 C C . ARG A 1 80 ? -30.642 4.999 12.156 1.00 67.56 80 ARG A C 1
ATOM 550 O O . ARG A 1 80 ? -29.927 4.415 11.333 1.00 67.56 80 ARG A O 1
ATOM 557 N N . PRO A 1 81 ? -31.716 4.407 12.712 1.00 58.19 81 PRO A N 1
ATOM 558 C CA . PRO A 1 81 ? -32.093 3.029 12.412 1.00 58.19 81 PRO A CA 1
ATOM 559 C C . PRO A 1 81 ? -32.202 2.803 10.895 1.00 58.19 81 PRO A C 1
ATOM 561 O O . PRO A 1 81 ? -32.984 3.464 10.214 1.00 58.19 81 PRO A O 1
ATOM 564 N N . GLY A 1 82 ? -31.382 1.896 10.354 1.00 65.31 82 GLY A N 1
ATOM 565 C CA . GLY A 1 82 ? -31.346 1.561 8.924 1.00 65.31 82 GLY A CA 1
ATOM 566 C C . GLY A 1 82 ? -30.328 2.329 8.065 1.00 65.31 82 GLY A C 1
ATOM 567 O O . GLY A 1 82 ? -30.190 2.009 6.882 1.00 65.31 82 GLY A O 1
ATOM 568 N N . GLN A 1 83 ? -29.576 3.294 8.610 1.00 70.88 83 GLN A N 1
ATOM 569 C CA . GLN A 1 83 ? -28.477 3.937 7.879 1.00 70.88 83 GLN A CA 1
ATOM 570 C C . GLN A 1 83 ? -27.193 3.098 7.915 1.00 70.88 83 GLN A C 1
ATOM 572 O O . GLN A 1 83 ? -26.762 2.613 8.955 1.00 70.88 83 GLN A O 1
ATOM 577 N N . ARG A 1 84 ? -26.538 2.961 6.756 1.00 76.81 84 ARG A N 1
ATOM 578 C CA . ARG A 1 84 ? -25.216 2.333 6.630 1.00 76.81 84 ARG A CA 1
ATOM 579 C C . ARG A 1 84 ? -24.160 3.417 6.459 1.00 76.81 84 ARG A C 1
ATOM 581 O O . ARG A 1 84 ? -23.971 3.917 5.352 1.00 76.81 84 ARG A O 1
ATOM 588 N N . ALA A 1 85 ? -23.478 3.770 7.542 1.00 83.38 85 ALA A N 1
ATOM 589 C CA . ALA A 1 85 ? -22.338 4.673 7.476 1.00 83.38 85 ALA A CA 1
ATOM 590 C C . ALA A 1 85 ? -21.079 3.936 7.002 1.00 83.38 85 ALA A C 1
ATOM 592 O O . ALA A 1 85 ? -20.827 2.781 7.355 1.00 83.38 85 ALA A O 1
ATOM 593 N N . VAL A 1 86 ? -20.289 4.624 6.181 1.00 88.12 86 VAL A N 1
ATOM 594 C CA . VAL A 1 86 ? -18.969 4.177 5.743 1.00 88.12 86 VAL A CA 1
ATOM 595 C C . VAL A 1 86 ? -18.031 5.361 5.874 1.00 88.12 86 VAL A C 1
ATOM 597 O O . VAL A 1 86 ? -18.277 6.405 5.277 1.00 88.12 86 VAL A O 1
ATOM 600 N N . TRP A 1 87 ? -16.937 5.174 6.600 1.00 90.81 87 TRP A N 1
ATOM 601 C CA . TRP A 1 87 ? -15.858 6.149 6.670 1.00 90.81 87 TRP A CA 1
ATOM 602 C C . TRP A 1 87 ? -14.674 5.664 5.838 1.00 90.81 87 TRP A C 1
ATOM 604 O O . TRP A 1 87 ? -14.336 4.476 5.843 1.00 90.81 87 TRP A O 1
ATOM 614 N N . VAL A 1 88 ? -14.059 6.572 5.082 1.00 90.06 88 VAL A N 1
ATOM 615 C CA . VAL A 1 88 ? -12.880 6.283 4.264 1.00 90.06 88 VAL A CA 1
ATOM 616 C C . VAL A 1 88 ? -11.904 7.436 4.396 1.00 90.06 88 VAL A C 1
ATOM 618 O O . VAL A 1 88 ? -12.258 8.569 4.100 1.00 90.06 88 VAL A O 1
ATOM 621 N N . SER A 1 89 ? -10.661 7.124 4.741 1.00 88.69 89 SER A N 1
ATOM 622 C CA . SER A 1 89 ? -9.564 8.089 4.746 1.00 88.69 89 SER A CA 1
ATOM 623 C C . SER A 1 89 ? -8.308 7.475 4.139 1.00 88.69 89 SER A C 1
ATOM 625 O O . SER A 1 89 ? -8.191 6.252 3.988 1.00 88.69 89 SER A O 1
ATOM 627 N N . SER A 1 90 ? -7.365 8.315 3.724 1.00 87.50 90 SER A N 1
ATOM 628 C CA . SER A 1 90 ? -6.097 7.859 3.169 1.00 87.50 90 SER A CA 1
ATOM 629 C C . SER A 1 90 ? -4.956 8.797 3.499 1.00 87.50 90 SER A C 1
ATOM 631 O O . SER A 1 90 ? -5.116 9.997 3.368 1.00 87.50 90 SER A O 1
ATOM 633 N N . ALA A 1 91 ? -3.783 8.246 3.794 1.00 87.81 91 ALA A N 1
ATOM 634 C CA . ALA A 1 91 ? -2.546 9.010 3.887 1.00 87.81 91 ALA A CA 1
ATOM 635 C C . ALA A 1 91 ? -1.592 8.639 2.751 1.00 87.81 91 ALA A C 1
ATOM 637 O O . ALA A 1 91 ? -1.581 7.505 2.256 1.00 87.81 91 ALA A O 1
ATOM 638 N N . ARG A 1 92 ? -0.766 9.605 2.339 1.00 85.19 92 ARG A N 1
ATOM 639 C CA . ARG A 1 92 ? 0.222 9.439 1.268 1.00 85.19 92 ARG A CA 1
ATOM 640 C C . ARG A 1 92 ? 1.568 10.024 1.664 1.00 85.19 92 ARG A C 1
ATOM 642 O O . ARG A 1 92 ? 1.631 11.040 2.347 1.00 85.19 92 ARG A O 1
ATOM 649 N N . ASN A 1 93 ? 2.632 9.406 1.165 1.00 86.00 93 ASN A N 1
ATOM 650 C CA . ASN A 1 93 ? 3.996 9.898 1.252 1.00 86.00 93 ASN A CA 1
ATOM 651 C C . ASN A 1 93 ? 4.526 10.176 -0.163 1.00 86.00 93 ASN A C 1
ATOM 653 O O . ASN A 1 93 ? 4.943 9.264 -0.882 1.00 86.00 93 ASN A O 1
ATOM 657 N N . GLY A 1 94 ? 4.487 11.449 -0.568 1.00 81.12 94 GLY A N 1
ATOM 658 C CA . GLY A 1 94 ? 4.910 11.875 -1.905 1.00 81.12 94 GLY A CA 1
ATOM 659 C C . GLY A 1 94 ? 6.394 11.625 -2.185 1.00 81.12 94 GLY A C 1
ATOM 660 O O . GLY A 1 94 ? 6.756 11.320 -3.318 1.00 81.12 94 GLY A O 1
ATOM 661 N N . TRP A 1 95 ? 7.246 11.675 -1.158 1.00 81.12 95 TRP A N 1
ATOM 662 C CA . TRP A 1 95 ? 8.677 11.405 -1.293 1.00 81.12 95 TRP A CA 1
ATOM 663 C C . TRP A 1 95 ? 8.953 9.928 -1.585 1.00 81.12 95 TRP A C 1
ATOM 665 O O . TRP A 1 95 ? 9.690 9.608 -2.516 1.00 81.12 95 TRP A O 1
ATOM 675 N N . LEU A 1 96 ? 8.300 9.020 -0.851 1.00 83.62 96 LEU A N 1
ATOM 676 C CA . LEU A 1 96 ? 8.414 7.580 -1.096 1.00 83.62 96 LEU A CA 1
ATOM 677 C C . LEU A 1 96 ? 7.914 7.212 -2.499 1.00 83.62 96 LEU A C 1
ATOM 679 O O . LEU A 1 96 ? 8.526 6.393 -3.183 1.00 83.62 96 LEU A O 1
ATOM 683 N N . LEU A 1 97 ? 6.829 7.854 -2.941 1.00 83.00 97 LEU A N 1
ATOM 684 C CA . LEU A 1 97 ? 6.319 7.706 -4.299 1.00 83.00 97 LEU A CA 1
ATOM 685 C C . LEU A 1 97 ? 7.337 8.186 -5.341 1.00 83.00 97 LEU A C 1
ATOM 687 O O . LEU A 1 97 ? 7.589 7.471 -6.308 1.00 83.00 97 LEU A O 1
ATOM 691 N N . ALA A 1 98 ? 7.916 9.374 -5.150 1.00 77.88 98 ALA A N 1
ATOM 692 C CA . ALA A 1 98 ? 8.876 9.958 -6.081 1.00 77.88 98 ALA A CA 1
ATOM 693 C C . ALA A 1 98 ? 10.149 9.108 -6.191 1.00 77.88 98 ALA A C 1
ATOM 695 O O . ALA A 1 98 ? 10.572 8.786 -7.303 1.00 77.88 98 ALA A O 1
ATOM 696 N N . ILE A 1 99 ? 10.720 8.675 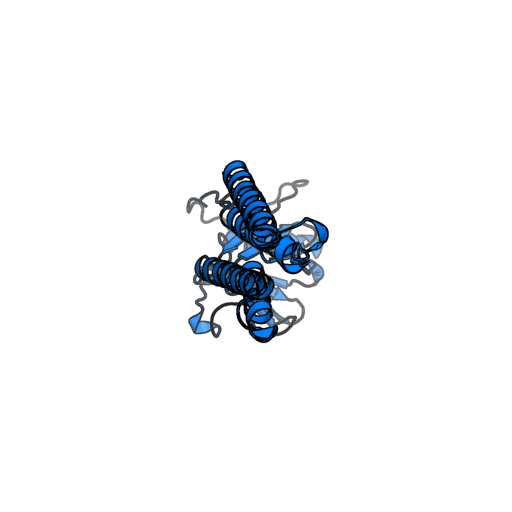-5.061 1.00 83.50 99 ILE A N 1
ATOM 697 C CA . ILE A 1 99 ? 11.864 7.752 -5.040 1.00 83.50 99 ILE A CA 1
ATOM 698 C C . ILE A 1 99 ? 11.497 6.438 -5.722 1.00 83.50 99 ILE A C 1
ATOM 700 O O . ILE A 1 99 ? 12.240 5.968 -6.582 1.00 83.50 99 ILE A O 1
ATOM 704 N N . GLY A 1 100 ? 10.349 5.855 -5.369 1.00 85.81 100 GLY A N 1
ATOM 705 C CA . GLY A 1 100 ? 9.899 4.589 -5.937 1.00 85.81 100 GLY A CA 1
ATOM 706 C C . GLY A 1 100 ? 9.765 4.658 -7.459 1.00 85.81 100 GLY A C 1
ATOM 707 O O . GLY A 1 100 ? 10.325 3.830 -8.173 1.00 85.81 100 GLY A O 1
ATOM 708 N N . ALA A 1 101 ? 9.096 5.696 -7.964 1.00 79.81 101 ALA A N 1
ATOM 709 C CA . ALA A 1 101 ? 8.949 5.939 -9.395 1.00 79.81 101 ALA A CA 1
ATOM 710 C C . ALA A 1 101 ? 10.303 6.166 -10.090 1.00 79.81 101 ALA A C 1
ATOM 712 O O . ALA A 1 101 ? 10.532 5.631 -11.175 1.00 79.81 101 ALA A O 1
ATOM 713 N N . SER A 1 102 ? 11.216 6.902 -9.4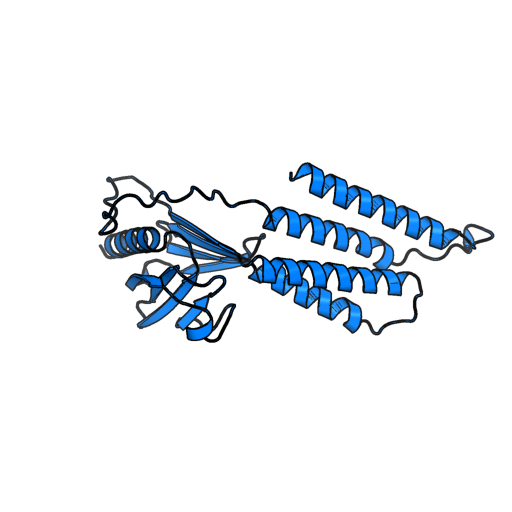49 1.00 77.94 102 SER A N 1
ATOM 714 C CA . SER A 1 102 ? 12.559 7.169 -9.981 1.00 77.94 102 SER A CA 1
ATOM 715 C C . SER A 1 102 ? 13.385 5.887 -10.094 1.00 77.94 102 SER A C 1
ATOM 717 O O . SER A 1 102 ? 14.016 5.652 -11.120 1.00 77.94 102 SER A O 1
ATOM 719 N N . LEU A 1 103 ? 13.334 5.015 -9.083 1.00 84.50 103 LEU A N 1
ATOM 720 C CA . LEU A 1 103 ? 14.020 3.722 -9.099 1.00 84.50 103 LEU A CA 1
ATOM 721 C C . LEU A 1 103 ? 13.480 2.793 -10.193 1.00 84.50 103 LEU A C 1
ATOM 723 O O . LEU A 1 103 ? 14.269 2.159 -10.894 1.00 84.50 103 LEU A O 1
ATOM 727 N N . VAL A 1 104 ? 12.156 2.755 -10.396 1.00 83.25 104 VAL A N 1
ATOM 728 C CA . VAL A 1 104 ? 11.557 2.012 -11.518 1.00 83.25 104 VAL A CA 1
ATOM 729 C C . VAL A 1 104 ? 12.049 2.563 -12.855 1.00 83.25 104 VAL A C 1
ATOM 731 O O . VAL A 1 104 ? 12.432 1.782 -13.725 1.00 83.25 104 VAL A O 1
ATOM 734 N N . ALA A 1 105 ? 12.079 3.888 -13.021 1.00 75.50 105 ALA A N 1
ATOM 735 C CA . ALA A 1 105 ? 12.537 4.519 -14.255 1.00 75.50 105 ALA A CA 1
ATOM 736 C C . ALA A 1 105 ? 14.017 4.212 -14.544 1.00 75.50 105 ALA A C 1
ATOM 738 O O . ALA A 1 105 ? 14.340 3.778 -15.648 1.00 75.50 105 ALA A O 1
ATOM 739 N N . VAL A 1 106 ? 14.897 4.359 -13.546 1.00 79.56 106 VAL A N 1
ATOM 740 C CA . VAL A 1 106 ? 16.334 4.058 -13.667 1.00 79.56 106 VAL A CA 1
ATOM 741 C C . VAL A 1 106 ? 16.560 2.583 -13.983 1.00 79.56 106 VAL A C 1
ATOM 743 O O . VAL A 1 106 ? 17.252 2.265 -14.945 1.00 79.56 106 VAL A O 1
ATOM 746 N N . GLY A 1 107 ? 15.950 1.675 -13.219 1.00 83.19 107 GLY A N 1
ATOM 747 C CA . GLY A 1 107 ? 16.118 0.240 -13.435 1.00 83.19 107 GLY A CA 1
ATOM 748 C C . GLY A 1 107 ? 15.583 -0.229 -14.788 1.00 83.19 107 GLY A C 1
ATOM 749 O O . GLY A 1 107 ? 16.207 -1.063 -15.441 1.00 83.19 107 GLY A O 1
ATOM 750 N N . THR A 1 108 ? 14.480 0.363 -15.256 1.00 75.88 108 THR A N 1
ATOM 751 C CA . THR A 1 108 ? 13.966 0.120 -16.611 1.00 75.88 108 THR A CA 1
ATOM 752 C C . THR A 1 108 ? 14.942 0.648 -17.658 1.00 75.88 108 THR A C 1
ATOM 754 O O . THR A 1 108 ? 15.249 -0.075 -18.597 1.00 75.88 108 THR A O 1
ATOM 757 N N . GLY A 1 109 ? 15.480 1.860 -17.479 1.00 73.31 109 GLY A N 1
ATOM 758 C CA . GLY A 1 109 ? 16.495 2.456 -18.355 1.00 73.31 109 GLY A CA 1
ATOM 759 C C . GLY A 1 109 ? 17.743 1.584 -18.512 1.00 73.31 109 GLY A C 1
ATOM 760 O O . GLY A 1 109 ? 18.199 1.363 -19.631 1.00 73.31 109 GLY A O 1
ATOM 761 N N . LEU A 1 110 ? 18.249 1.031 -17.407 1.00 77.69 110 LEU A N 1
ATOM 762 C CA . LEU A 1 110 ? 19.380 0.098 -17.410 1.00 77.69 110 LEU A CA 1
ATOM 763 C C . LEU A 1 110 ? 19.049 -1.206 -18.146 1.00 77.69 110 LEU A C 1
ATOM 765 O O . LEU A 1 110 ? 19.859 -1.683 -18.940 1.00 77.69 110 LEU A O 1
ATOM 769 N N . LEU A 1 111 ? 17.837 -1.737 -17.946 1.00 76.12 111 LEU A N 1
ATOM 770 C CA . LEU A 1 111 ? 17.367 -2.921 -18.662 1.00 76.12 111 LEU A CA 1
ATOM 771 C C . LEU A 1 111 ? 17.296 -2.666 -20.174 1.00 76.12 111 LEU A C 1
ATOM 773 O O . LEU A 1 111 ? 17.656 -3.543 -20.958 1.00 76.12 111 LEU A O 1
ATOM 777 N N . VAL A 1 112 ? 16.867 -1.463 -20.580 1.00 71.56 112 VAL A N 1
ATOM 778 C CA . VAL A 1 112 ? 16.882 -1.038 -21.987 1.00 71.56 112 VAL A CA 1
ATOM 779 C C . VAL A 1 112 ? 18.317 -0.987 -22.493 1.00 71.56 112 VAL A C 1
ATOM 781 O O . VAL A 1 112 ? 18.620 -1.621 -23.489 1.00 71.56 112 VAL A O 1
ATOM 784 N N . ALA A 1 113 ? 19.218 -0.280 -21.812 1.00 70.00 113 ALA A N 1
ATOM 785 C CA . ALA A 1 113 ? 20.595 -0.111 -22.274 1.00 70.00 113 ALA A CA 1
ATOM 786 C C . ALA A 1 113 ? 21.299 -1.461 -22.507 1.00 70.00 113 ALA A C 1
ATOM 788 O O . ALA A 1 113 ? 21.903 -1.670 -23.560 1.00 70.00 113 ALA A O 1
ATOM 789 N N . ALA A 1 114 ? 21.134 -2.409 -21.579 1.00 71.50 114 ALA A N 1
ATOM 790 C CA . ALA A 1 114 ? 21.664 -3.765 -21.715 1.00 71.50 114 ALA A CA 1
ATOM 791 C C . ALA A 1 114 ? 21.074 -4.521 -22.923 1.00 71.50 114 ALA A C 1
ATOM 793 O O . ALA A 1 114 ? 21.769 -5.292 -23.582 1.00 71.50 114 ALA A O 1
ATOM 794 N N . ALA A 1 115 ? 19.803 -4.281 -23.256 1.00 67.38 115 ALA A N 1
ATOM 795 C CA . ALA A 1 115 ? 19.134 -4.892 -24.405 1.00 67.38 115 ALA A CA 1
ATOM 796 C C . ALA A 1 115 ? 19.674 -4.412 -25.765 1.00 67.38 115 ALA A C 1
ATOM 798 O O . ALA A 1 115 ? 19.493 -5.114 -26.760 1.00 67.38 115 ALA A O 1
ATOM 799 N N . PHE A 1 116 ? 20.318 -3.240 -25.801 1.00 65.44 116 PHE A N 1
ATOM 800 C CA . PHE A 1 116 ? 20.903 -2.616 -26.994 1.00 65.44 116 PHE A CA 1
ATOM 801 C C . PHE A 1 116 ? 22.427 -2.799 -27.082 1.00 65.44 116 PHE A C 1
ATOM 803 O O . PHE A 1 116 ? 23.087 -2.129 -27.872 1.00 65.44 116 PHE A O 1
ATOM 810 N N . GLY A 1 117 ? 23.001 -3.708 -26.289 1.00 62.72 117 GLY A N 1
ATOM 811 C CA . GLY A 1 117 ? 24.418 -4.056 -26.393 1.00 62.72 117 GLY A CA 1
ATOM 812 C C . GLY A 1 117 ? 25.372 -3.086 -25.696 1.00 62.72 117 GLY A C 1
ATOM 813 O O . GLY A 1 117 ? 26.579 -3.196 -25.901 1.00 62.72 117 GLY A O 1
ATOM 814 N N . ALA A 1 118 ? 24.871 -2.182 -24.841 1.00 62.56 118 ALA A N 1
ATOM 815 C CA . ALA A 1 118 ? 25.731 -1.600 -23.813 1.00 62.56 118 ALA A CA 1
ATOM 816 C C . ALA A 1 118 ? 26.285 -2.752 -22.961 1.00 62.56 118 ALA A C 1
ATOM 818 O O . ALA A 1 118 ? 25.537 -3.693 -22.677 1.00 62.56 118 ALA A O 1
ATOM 819 N N . GLU A 1 119 ? 27.579 -2.702 -22.615 1.00 61.00 119 GLU A N 1
ATOM 820 C CA . GLU A 1 119 ? 28.282 -3.755 -21.869 1.00 61.00 119 GLU A CA 1
ATOM 821 C C . GLU A 1 119 ? 27.376 -4.383 -20.813 1.00 61.00 119 GLU A C 1
ATOM 823 O O . GLU A 1 119 ? 26.690 -3.664 -20.085 1.00 61.00 119 GLU A O 1
ATOM 828 N N . SER A 1 120 ? 27.336 -5.719 -20.774 1.00 57.16 120 SER A N 1
ATOM 829 C CA . SER A 1 120 ? 26.383 -6.491 -19.981 1.00 57.16 120 SER A CA 1
ATOM 830 C C . SER A 1 120 ? 26.538 -6.183 -18.493 1.00 57.16 120 SER A C 1
ATOM 832 O O . SER A 1 120 ? 27.229 -6.894 -17.759 1.00 57.16 120 SER A O 1
ATOM 834 N N . ALA A 1 121 ? 25.885 -5.118 -18.036 1.00 60.81 121 ALA A N 1
ATOM 835 C CA . ALA A 1 121 ? 25.727 -4.843 -16.631 1.00 60.81 121 ALA A CA 1
ATOM 836 C C . ALA A 1 121 ? 25.046 -6.082 -16.037 1.00 60.81 121 ALA A C 1
ATOM 838 O O . ALA A 1 121 ? 24.061 -6.575 -16.604 1.00 60.81 121 ALA A O 1
ATOM 839 N N . PRO A 1 122 ? 25.571 -6.646 -14.939 1.00 73.06 122 PRO A N 1
ATOM 840 C CA . PRO A 1 122 ? 25.010 -7.862 -14.383 1.00 73.06 122 PRO A CA 1
ATOM 841 C C . PRO A 1 122 ? 23.524 -7.624 -14.093 1.00 73.06 122 PRO A C 1
ATOM 843 O O . PRO A 1 122 ? 23.157 -6.575 -13.559 1.00 73.06 122 PRO A O 1
ATOM 846 N N . TRP A 1 123 ? 22.666 -8.589 -14.441 1.00 72.25 123 TRP A N 1
ATOM 847 C CA . TRP A 1 123 ? 21.200 -8.473 -14.357 1.00 72.25 123 TRP A CA 1
ATOM 848 C C . TRP A 1 123 ? 20.647 -7.879 -13.036 1.00 72.25 123 TRP A C 1
ATOM 850 O O . TRP A 1 123 ? 19.624 -7.185 -13.098 1.00 72.25 123 TRP A O 1
ATOM 860 N N . PRO A 1 124 ? 21.292 -8.036 -11.852 1.00 82.06 124 PRO A N 1
ATOM 861 C CA . PRO A 1 124 ? 20.821 -7.400 -10.625 1.00 82.06 124 PRO A CA 1
ATOM 862 C C . PRO A 1 124 ? 20.808 -5.868 -10.686 1.00 82.06 124 PRO A C 1
ATOM 864 O O . PRO A 1 124 ? 19.976 -5.251 -10.029 1.00 82.06 124 PRO A O 1
ATOM 867 N N . THR A 1 125 ? 21.671 -5.243 -11.494 1.00 83.19 125 THR A N 1
ATOM 868 C CA . THR A 1 125 ? 21.755 -3.773 -11.623 1.00 83.19 125 THR A CA 1
ATOM 869 C C . THR A 1 125 ? 20.463 -3.145 -12.138 1.00 83.19 125 THR A C 1
ATOM 871 O O . THR A 1 125 ? 20.151 -2.015 -11.780 1.00 83.19 125 THR A O 1
ATOM 874 N N . SER A 1 126 ? 19.682 -3.887 -12.925 1.00 81.62 126 SER A N 1
ATOM 875 C CA . SER A 1 126 ? 18.382 -3.441 -13.434 1.00 81.62 126 SER A CA 1
ATOM 876 C C . SER A 1 126 ? 17.227 -3.933 -12.560 1.00 81.62 126 SER A C 1
ATOM 878 O O . SER A 1 126 ? 16.309 -3.180 -12.245 1.00 81.62 126 SER A O 1
ATOM 880 N N . VAL A 1 127 ? 17.274 -5.194 -12.116 1.00 86.38 127 VAL A N 1
ATOM 881 C CA . VAL A 1 127 ? 16.155 -5.816 -11.387 1.00 86.38 127 VAL A CA 1
ATOM 882 C C . VAL A 1 127 ? 15.996 -5.256 -9.974 1.00 86.38 127 VAL A C 1
ATOM 884 O O . VAL A 1 127 ? 14.873 -4.978 -9.555 1.00 86.38 127 VAL A O 1
ATOM 887 N N . VAL A 1 128 ? 17.093 -5.049 -9.243 1.00 91.56 128 VAL A N 1
ATOM 888 C CA . VAL A 1 128 ? 17.052 -4.535 -7.864 1.00 91.56 128 VAL A CA 1
ATOM 889 C C . VAL A 1 128 ? 16.349 -3.173 -7.769 1.00 91.56 128 VAL A C 1
ATOM 891 O O . VAL A 1 128 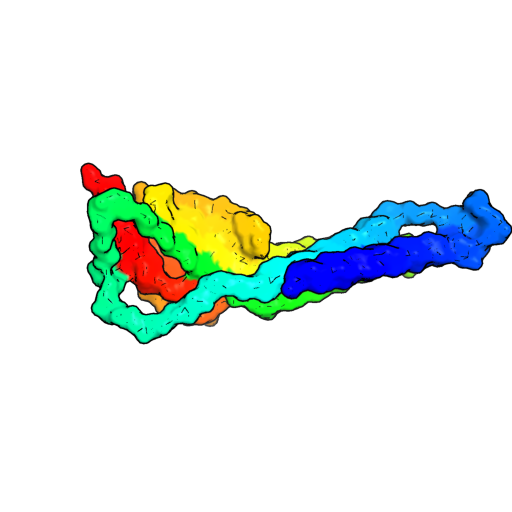? 15.410 -3.068 -6.975 1.00 91.56 128 VAL A O 1
ATOM 894 N N . PRO A 1 129 ? 16.710 -2.141 -8.560 1.00 87.56 129 PRO A N 1
ATOM 895 C CA . PRO A 1 129 ? 16.016 -0.857 -8.496 1.00 87.56 129 PRO A CA 1
ATOM 896 C C . PRO A 1 129 ? 14.558 -0.947 -8.963 1.00 87.56 129 PRO A C 1
ATOM 898 O O . PRO A 1 129 ? 13.708 -0.298 -8.359 1.00 87.56 129 PRO A O 1
ATOM 901 N N . ILE A 1 130 ? 14.222 -1.789 -9.950 1.00 85.44 130 ILE A N 1
ATOM 902 C CA . ILE A 1 130 ? 12.817 -1.999 -10.345 1.00 85.44 130 ILE A CA 1
ATOM 903 C C . ILE A 1 130 ? 12.009 -2.546 -9.165 1.00 85.44 130 ILE A C 1
ATOM 905 O O . ILE A 1 130 ? 10.972 -1.985 -8.815 1.00 85.44 130 ILE A O 1
ATOM 909 N N . VAL A 1 131 ? 12.485 -3.616 -8.525 1.00 90.94 131 VAL A N 1
ATOM 910 C CA . VAL A 1 131 ? 11.781 -4.249 -7.400 1.00 90.94 131 VAL A CA 1
ATOM 911 C C . VAL A 1 131 ? 11.676 -3.289 -6.215 1.00 90.94 131 VAL A C 1
ATOM 913 O O . VAL A 1 131 ? 10.587 -3.106 -5.670 1.00 90.94 131 VAL A O 1
ATOM 916 N N . ALA A 1 132 ? 12.774 -2.626 -5.844 1.00 91.38 132 ALA A N 1
ATOM 917 C CA . ALA A 1 132 ? 12.778 -1.635 -4.770 1.00 91.38 132 ALA A CA 1
ATOM 918 C C . ALA A 1 132 ? 11.822 -0.470 -5.069 1.00 91.38 132 ALA A C 1
ATOM 920 O O . ALA A 1 132 ? 11.071 -0.032 -4.196 1.00 91.38 132 ALA A O 1
ATOM 921 N N . GLY A 1 133 ? 11.801 -0.007 -6.319 1.00 88.06 133 GLY A N 1
ATOM 922 C CA . GLY A 1 133 ? 10.926 1.061 -6.771 1.00 88.06 133 GLY A CA 1
ATOM 923 C C . GLY A 1 133 ? 9.447 0.682 -6.716 1.00 88.06 133 GLY A C 1
ATOM 924 O O . GLY A 1 133 ? 8.640 1.433 -6.167 1.00 88.06 133 GLY A O 1
ATOM 925 N N . LEU A 1 134 ? 9.092 -0.514 -7.196 1.00 86.75 134 LEU A N 1
ATOM 926 C CA . LEU A 1 134 ? 7.728 -1.047 -7.124 1.00 86.75 134 LEU A CA 1
ATOM 927 C C . LEU A 1 134 ? 7.246 -1.187 -5.677 1.00 86.75 134 LEU A C 1
ATOM 929 O O . LEU A 1 134 ? 6.112 -0.814 -5.377 1.00 86.75 134 LEU A O 1
ATOM 933 N N . LEU A 1 135 ? 8.107 -1.662 -4.771 1.00 88.38 135 LEU A N 1
ATOM 934 C CA . LEU A 1 135 ? 7.801 -1.722 -3.340 1.00 88.38 135 LEU A CA 1
ATOM 935 C C . LEU A 1 135 ? 7.591 -0.323 -2.746 1.00 88.38 135 LEU A C 1
ATOM 937 O O . LEU A 1 135 ? 6.628 -0.115 -2.009 1.00 88.38 135 LEU A O 1
ATOM 941 N N . GLY A 1 136 ? 8.436 0.648 -3.106 1.00 86.75 136 GLY A N 1
ATOM 942 C CA . GLY A 1 136 ? 8.288 2.044 -2.686 1.00 86.75 136 GLY A CA 1
ATOM 943 C C . GLY A 1 136 ? 6.957 2.651 -3.138 1.00 86.75 136 GLY A C 1
ATOM 944 O O . GLY A 1 136 ? 6.231 3.231 -2.333 1.00 86.75 136 GLY A O 1
ATOM 945 N N . VAL A 1 137 ? 6.573 2.442 -4.400 1.00 83.94 137 VAL A N 1
ATOM 946 C CA . VAL A 1 137 ? 5.275 2.889 -4.933 1.00 83.94 137 VAL A CA 1
ATOM 947 C C . VAL A 1 137 ? 4.114 2.179 -4.231 1.00 83.94 137 VAL A C 1
ATOM 949 O O . VAL A 1 137 ? 3.147 2.833 -3.835 1.00 83.94 137 VAL A O 1
ATOM 952 N N . ALA A 1 138 ? 4.201 0.863 -4.029 1.00 84.19 138 ALA A N 1
ATOM 953 C CA . ALA A 1 138 ? 3.164 0.083 -3.354 1.00 84.19 138 ALA A CA 1
ATOM 954 C C . ALA A 1 138 ? 2.956 0.510 -1.890 1.00 84.19 138 ALA A C 1
ATOM 956 O O . ALA A 1 138 ? 1.828 0.510 -1.409 1.00 84.19 138 ALA A O 1
ATOM 957 N N . LEU A 1 139 ? 4.015 0.928 -1.195 1.00 85.94 139 LEU A N 1
ATOM 958 C CA . LEU A 1 139 ? 3.967 1.363 0.205 1.00 85.94 139 LEU A CA 1
ATOM 959 C C . LEU A 1 139 ? 3.779 2.880 0.373 1.00 85.94 139 LEU A C 1
ATOM 961 O O . LEU A 1 139 ? 3.693 3.366 1.496 1.00 85.94 139 LEU A O 1
ATOM 965 N N . SER A 1 140 ? 3.689 3.640 -0.722 1.00 85.69 140 SER A N 1
ATOM 966 C CA . SER A 1 140 ? 3.605 5.111 -0.694 1.00 85.69 140 SER A CA 1
ATOM 967 C C . SER A 1 140 ? 2.273 5.669 -0.202 1.00 85.69 140 SER A C 1
ATOM 969 O O . SER A 1 140 ? 2.171 6.857 0.096 1.00 85.69 140 SER A O 1
ATOM 971 N N . SER A 1 141 ? 1.232 4.843 -0.134 1.00 87.75 141 SER A N 1
ATOM 972 C CA . SER A 1 141 ? -0.090 5.265 0.318 1.00 87.75 141 SER A CA 1
ATOM 973 C C . SER A 1 141 ? -0.770 4.174 1.124 1.00 87.75 141 SER A C 1
ATOM 975 O O . SER A 1 141 ? -0.557 2.983 0.897 1.00 87.75 141 SER A O 1
ATOM 977 N N . VAL A 1 142 ? -1.606 4.600 2.062 1.00 90.69 142 VAL A N 1
ATOM 978 C CA . VAL A 1 142 ? -2.490 3.736 2.832 1.00 90.69 142 VAL A CA 1
ATOM 979 C C . VAL A 1 142 ? -3.891 4.307 2.743 1.00 90.69 142 VAL A C 1
ATOM 981 O O . VAL A 1 142 ? -4.091 5.518 2.792 1.00 90.69 142 VAL A O 1
ATOM 984 N N . ARG A 1 143 ? -4.874 3.431 2.587 1.00 91.06 143 ARG A N 1
ATOM 985 C CA . ARG A 1 143 ? -6.289 3.770 2.650 1.00 91.06 143 ARG A CA 1
ATOM 986 C C . ARG A 1 143 ? -6.955 2.891 3.684 1.00 91.06 143 ARG A C 1
ATOM 988 O O . ARG A 1 143 ? -6.846 1.664 3.614 1.00 91.06 143 ARG A O 1
ATOM 995 N N . VAL A 1 144 ? -7.677 3.538 4.583 1.00 93.25 144 VAL A N 1
ATOM 996 C CA . VAL A 1 144 ? -8.478 2.905 5.617 1.00 93.25 144 VAL A CA 1
ATOM 997 C C . VAL A 1 144 ? -9.946 3.094 5.275 1.00 93.25 144 VAL A C 1
ATOM 999 O O . VAL A 1 144 ? -10.369 4.171 4.862 1.00 93.25 144 VAL A O 1
ATOM 1002 N N . ARG A 1 145 ? -10.717 2.022 5.413 1.00 93.56 145 ARG A N 1
ATOM 1003 C CA . ARG A 1 145 ? -12.169 2.022 5.295 1.00 93.56 145 ARG A CA 1
ATOM 1004 C C . ARG A 1 145 ? -12.747 1.365 6.538 1.00 93.56 145 ARG A C 1
ATOM 1006 O O . ARG A 1 145 ? -12.321 0.273 6.899 1.00 93.56 145 ARG A O 1
ATOM 1013 N N . ILE A 1 146 ? -13.730 2.016 7.137 1.00 93.56 146 ILE A N 1
ATOM 1014 C CA . ILE A 1 146 ? -14.498 1.510 8.270 1.00 93.56 146 ILE A CA 1
ATOM 1015 C C . ILE A 1 146 ? -15.943 1.391 7.809 1.00 93.56 146 ILE A C 1
ATOM 1017 O O . ILE A 1 146 ? -16.520 2.344 7.281 1.00 93.56 146 ILE A O 1
ATOM 1021 N N . ALA A 1 147 ? -16.494 0.195 7.942 1.00 91.56 147 ALA A N 1
ATOM 1022 C CA . ALA A 1 147 ? -17.864 -0.125 7.582 1.00 91.56 147 ALA A CA 1
ATOM 1023 C C . ALA A 1 147 ? -18.376 -1.258 8.483 1.00 91.56 147 ALA A C 1
ATOM 1025 O O . ALA A 1 147 ? -17.635 -1.791 9.305 1.00 91.56 147 ALA A O 1
ATOM 1026 N N . GLN A 1 148 ? -19.642 -1.628 8.304 1.00 88.75 148 GLN A N 1
ATOM 1027 C CA . GLN A 1 148 ? -20.337 -2.675 9.067 1.00 88.75 148 GLN A CA 1
ATOM 1028 C C . GLN A 1 148 ? -19.628 -4.043 9.040 1.00 88.75 148 GLN A C 1
ATOM 1030 O O . GLN A 1 148 ? -19.767 -4.834 9.963 1.00 88.75 148 GLN A O 1
ATOM 1035 N N . ASP A 1 149 ? -18.846 -4.337 7.998 1.00 87.94 149 ASP A N 1
ATOM 1036 C CA . ASP A 1 149 ? -18.044 -5.559 7.915 1.00 87.94 149 ASP A CA 1
ATOM 1037 C C . ASP A 1 149 ? -16.766 -5.497 8.772 1.00 87.94 149 ASP A C 1
ATOM 1039 O O . ASP A 1 149 ? -16.233 -6.532 9.167 1.00 87.94 149 ASP A O 1
ATOM 1043 N N . GLY A 1 150 ? -16.264 -4.297 9.074 1.00 91.75 150 GLY A N 1
ATOM 1044 C CA . GLY A 1 150 ? -15.084 -4.072 9.902 1.00 91.75 150 GLY A CA 1
ATOM 1045 C C . GLY A 1 150 ? -14.115 -3.037 9.340 1.00 91.75 150 GLY A C 1
ATOM 1046 O O . GLY A 1 150 ? -14.455 -2.177 8.524 1.00 91.75 150 GLY A O 1
ATOM 1047 N N . LEU A 1 151 ? -12.868 -3.134 9.799 1.00 93.50 151 LEU A N 1
ATOM 1048 C CA . LEU A 1 151 ? -11.767 -2.264 9.406 1.00 93.50 151 LEU A CA 1
ATOM 1049 C C . LEU A 1 151 ? -11.015 -2.881 8.223 1.00 93.50 151 LEU A C 1
ATOM 1051 O O . LEU A 1 151 ? -10.438 -3.964 8.325 1.00 93.50 151 LEU A O 1
ATOM 1055 N N . GLN A 1 152 ? -10.968 -2.176 7.098 1.00 94.12 152 GLN A N 1
ATOM 1056 C CA . GLN A 1 152 ? -10.167 -2.547 5.936 1.00 94.12 152 GLN A CA 1
ATOM 1057 C C . GLN A 1 152 ? -9.002 -1.578 5.755 1.00 94.12 152 GLN A C 1
ATOM 1059 O O . GLN A 1 152 ? -9.195 -0.372 5.620 1.00 94.12 152 GLN A O 1
ATOM 1064 N N . VAL A 1 153 ? -7.790 -2.119 5.680 1.00 92.69 153 VAL A N 1
ATOM 1065 C CA . VAL A 1 153 ? -6.557 -1.379 5.399 1.00 92.69 153 VAL A CA 1
ATOM 1066 C C . VAL A 1 153 ? -6.008 -1.851 4.062 1.00 92.69 153 VAL A C 1
ATOM 1068 O O . VAL A 1 153 ? -5.841 -3.048 3.835 1.00 92.69 153 VAL A O 1
ATOM 1071 N N . SER A 1 154 ? -5.730 -0.920 3.159 1.00 91.31 154 SER A N 1
ATOM 1072 C CA . SER A 1 154 ? -5.207 -1.216 1.824 1.00 91.31 154 SER A CA 1
ATOM 1073 C C . SER A 1 154 ? -4.031 -0.314 1.485 1.00 91.31 154 SER A C 1
ATOM 1075 O O . SER A 1 154 ? -4.022 0.851 1.878 1.00 91.31 154 SER A O 1
ATOM 1077 N N . TYR A 1 155 ? -3.052 -0.852 0.761 1.00 88.00 155 TYR A N 1
ATOM 1078 C CA . TYR A 1 155 ? -1.819 -0.136 0.428 1.00 88.00 155 TYR A CA 1
ATOM 1079 C C . TYR A 1 155 ? -1.732 0.209 -1.054 1.00 88.00 155 TYR A C 1
ATOM 1081 O O . TYR A 1 155 ? -2.224 -0.525 -1.913 1.00 88.00 155 TYR A O 1
ATOM 1089 N N . GLY A 1 156 ? -1.069 1.320 -1.346 1.00 82.75 156 GLY A N 1
ATOM 1090 C CA . GLY A 1 156 ? -0.657 1.678 -2.692 1.00 82.75 156 GLY A CA 1
ATOM 1091 C C . GLY A 1 156 ? -1.802 2.064 -3.635 1.00 82.75 156 GLY A C 1
ATOM 1092 O O . GLY A 1 156 ? -2.990 1.977 -3.302 1.00 82.75 156 GLY A O 1
ATOM 1093 N N . PRO A 1 157 ? -1.455 2.448 -4.875 1.00 73.25 157 PRO A N 1
ATOM 1094 C CA . PRO A 1 157 ? -2.436 2.841 -5.888 1.00 73.25 157 PRO A CA 1
ATOM 1095 C C . PRO A 1 157 ? -3.354 1.680 -6.299 1.00 73.25 157 PRO A C 1
ATOM 1097 O O . PRO A 1 157 ? -4.534 1.888 -6.581 1.00 73.25 157 PRO A O 1
ATOM 1100 N N . LEU A 1 158 ? -2.833 0.449 -6.280 1.00 75.00 158 LEU A N 1
ATOM 1101 C CA . LEU A 1 158 ? -3.586 -0.769 -6.595 1.00 75.00 158 LEU A CA 1
ATOM 1102 C C . LEU A 1 158 ? -4.475 -1.243 -5.434 1.00 75.00 158 LEU A C 1
ATOM 1104 O O . LEU A 1 158 ? -5.264 -2.176 -5.602 1.00 75.00 158 LEU A O 1
ATOM 1108 N N . ARG A 1 159 ? -4.386 -0.593 -4.264 1.00 81.94 159 ARG A N 1
ATOM 1109 C CA . ARG A 1 159 ? -5.077 -0.992 -3.031 1.00 81.94 159 ARG A CA 1
ATOM 1110 C C . ARG A 1 159 ? -4.766 -2.443 -2.664 1.00 81.94 159 ARG A C 1
ATOM 1112 O O . ARG A 1 159 ? -5.680 -3.185 -2.316 1.00 81.94 159 ARG A O 1
ATOM 1119 N N . LEU A 1 160 ? -3.512 -2.857 -2.813 1.00 79.12 160 LEU A N 1
ATOM 1120 C CA . LEU A 1 160 ? -3.007 -4.196 -2.531 1.00 79.12 160 LEU A CA 1
ATOM 1121 C C . LEU A 1 160 ? -1.640 -4.081 -1.831 1.00 79.12 160 LEU A C 1
ATOM 1123 O O . LEU A 1 160 ? -0.822 -3.271 -2.263 1.00 79.12 160 LEU A O 1
ATOM 1127 N N . PRO A 1 161 ? -1.367 -4.892 -0.792 1.00 84.12 161 PRO A N 1
ATOM 1128 C CA . PRO A 1 161 ? -2.261 -5.884 -0.182 1.00 84.12 161 PRO A CA 1
ATOM 1129 C C . PRO A 1 161 ? -3.461 -5.251 0.549 1.00 84.12 161 PRO A C 1
ATOM 1131 O O . PRO A 1 161 ? -3.450 -4.066 0.884 1.00 84.12 161 PRO A O 1
ATOM 1134 N N . ARG A 1 162 ? -4.520 -6.043 0.770 1.00 88.75 162 ARG A N 1
ATOM 1135 C CA . ARG A 1 162 ? -5.697 -5.658 1.570 1.00 88.75 162 ARG A CA 1
ATOM 1136 C C . ARG A 1 162 ? -5.732 -6.493 2.834 1.00 88.75 162 ARG A C 1
ATOM 1138 O O . ARG A 1 162 ? -5.659 -7.715 2.765 1.00 88.75 162 ARG A O 1
ATOM 1145 N N . ARG A 1 163 ? -5.877 -5.835 3.976 1.00 90.56 163 ARG A N 1
ATOM 1146 C CA . ARG A 1 163 ? -6.051 -6.470 5.276 1.00 90.56 163 ARG A CA 1
ATOM 1147 C C . ARG A 1 163 ? -7.415 -6.092 5.823 1.00 90.56 163 ARG A C 1
ATOM 1149 O O . ARG A 1 163 ? -7.680 -4.917 6.045 1.00 90.56 163 ARG A O 1
ATOM 1156 N N . HIS A 1 164 ? -8.250 -7.095 6.048 1.00 93.25 164 HIS A N 1
ATOM 1157 C CA . HIS A 1 164 ? -9.535 -6.933 6.708 1.00 93.25 164 HIS A CA 1
ATOM 1158 C C . HIS A 1 164 ? -9.435 -7.401 8.161 1.00 93.25 164 HIS A C 1
ATOM 1160 O O . HIS A 1 164 ? -8.857 -8.453 8.445 1.00 93.25 164 HIS A O 1
ATOM 1166 N N . VAL A 1 165 ? -9.975 -6.604 9.076 1.00 93.00 165 VAL A N 1
ATOM 1167 C CA . VAL A 1 165 ? -10.093 -6.917 10.495 1.00 93.00 165 VAL A CA 1
ATOM 1168 C C . VAL A 1 165 ? -11.576 -6.826 10.867 1.00 93.00 165 VAL A C 1
ATOM 1170 O O . VAL A 1 165 ? -12.130 -5.727 10.821 1.00 93.00 165 VAL A O 1
ATOM 1173 N N . PRO A 1 166 ? -12.222 -7.950 11.222 1.00 93.25 166 PRO A N 1
ATOM 1174 C CA . PRO A 1 166 ? -13.631 -7.951 11.595 1.00 93.25 166 PRO A CA 1
ATOM 1175 C C . PRO A 1 166 ? -13.840 -7.236 12.935 1.00 93.25 166 PRO A C 1
ATOM 1177 O O . PRO A 1 166 ? -12.962 -7.292 13.802 1.00 93.25 166 PRO A O 1
ATOM 1180 N N . LEU A 1 167 ? -15.017 -6.628 13.119 1.00 92.75 167 LEU A N 1
ATOM 1181 C CA . LEU A 1 167 ? -15.371 -5.858 14.323 1.00 92.75 167 LEU A CA 1
ATOM 1182 C C . LEU A 1 167 ? -15.185 -6.657 15.620 1.00 92.75 167 LEU A C 1
ATOM 1184 O O . LEU A 1 167 ? -14.666 -6.119 16.584 1.00 92.75 167 LEU A O 1
ATOM 1188 N N . VAL A 1 168 ? -15.477 -7.963 15.614 1.00 91.75 168 VAL A N 1
ATOM 1189 C CA . VAL A 1 168 ? -15.313 -8.857 16.783 1.00 91.75 168 VAL A CA 1
ATOM 1190 C C . VAL A 1 168 ? -13.876 -8.938 17.322 1.00 91.75 168 VAL A C 1
ATOM 1192 O O . VAL A 1 168 ? -13.649 -9.354 18.453 1.00 91.75 168 VAL A O 1
ATOM 1195 N N . LYS A 1 169 ? -12.871 -8.583 16.511 1.00 92.19 169 LYS A N 1
ATOM 1196 C CA . LYS A 1 169 ? -11.463 -8.556 16.944 1.00 92.19 169 LYS A CA 1
ATOM 1197 C C . LYS A 1 169 ? -11.044 -7.199 17.500 1.00 92.19 169 LYS A C 1
ATOM 1199 O O . LYS A 1 169 ? -9.897 -7.068 17.931 1.00 92.19 169 LYS A O 1
ATOM 1204 N N . LEU A 1 170 ? -11.915 -6.202 17.435 1.00 93.75 170 LEU A N 1
ATOM 1205 C CA . LEU A 1 170 ? -11.654 -4.824 17.814 1.00 93.75 170 LEU A CA 1
ATOM 1206 C C . LEU A 1 170 ? -12.353 -4.530 19.136 1.00 93.75 170 LEU A C 1
ATOM 1208 O O . LEU A 1 170 ? -13.449 -5.017 19.382 1.00 93.75 170 LEU A O 1
ATOM 1212 N N . ASP A 1 171 ? -11.681 -3.762 19.980 1.00 94.25 171 ASP A N 1
ATOM 1213 C CA . ASP A 1 171 ? -12.169 -3.389 21.307 1.00 94.25 171 ASP A CA 1
ATOM 1214 C C . ASP A 1 171 ? -12.527 -1.902 21.351 1.00 94.25 171 ASP A C 1
ATOM 1216 O O . ASP A 1 171 ? -13.648 -1.526 21.671 1.00 94.25 171 ASP A O 1
ATOM 1220 N N . SER A 1 172 ? -11.583 -1.044 20.968 1.00 93.06 172 SER A N 1
ATOM 1221 C CA . SER A 1 172 ? -11.747 0.409 21.027 1.00 93.06 172 SER A CA 1
ATOM 1222 C C . SER A 1 172 ? -10.846 1.111 20.015 1.00 93.06 172 SER A C 1
ATOM 1224 O O . SER A 1 172 ? -9.820 0.572 19.588 1.00 93.06 172 SER A O 1
ATOM 1226 N N . ALA A 1 173 ? -11.213 2.327 19.623 1.00 95.75 173 ALA A N 1
ATOM 1227 C CA . ALA A 1 173 ? -10.435 3.177 18.736 1.00 95.75 173 ALA A CA 1
ATOM 1228 C C . ALA A 1 173 ? -10.409 4.632 19.215 1.00 95.75 173 ALA A C 1
ATOM 1230 O O . ALA A 1 173 ? -11.370 5.115 19.809 1.00 95.75 173 ALA A O 1
ATOM 1231 N N . TRP A 1 174 ? -9.306 5.331 18.950 1.00 94.69 174 TRP A N 1
ATOM 1232 C CA . TRP A 1 174 ? -9.134 6.755 19.251 1.00 94.69 174 TRP A CA 1
ATOM 1233 C C . TRP A 1 174 ? -8.196 7.420 18.236 1.00 94.69 174 TRP A C 1
ATOM 1235 O O . TRP A 1 174 ? -7.465 6.742 17.506 1.00 94.69 174 TRP A O 1
ATOM 1245 N N . SER A 1 175 ? -8.227 8.752 18.191 1.00 93.88 175 SER A N 1
ATOM 1246 C CA . SER A 1 175 ? -7.263 9.563 17.444 1.00 93.88 175 SER A CA 1
ATOM 1247 C C . SER A 1 175 ? -6.081 9.927 18.339 1.00 93.88 175 SER A C 1
ATOM 1249 O O . SER A 1 175 ? -6.257 10.261 19.510 1.00 93.88 175 SER A O 1
ATOM 1251 N N . GLU A 1 176 ? -4.868 9.839 17.805 1.00 93.81 176 GLU A N 1
ATOM 1252 C CA . GLU A 1 176 ? -3.645 10.241 18.498 1.00 93.81 176 GLU A CA 1
ATOM 1253 C C . GLU A 1 176 ? -2.666 10.845 17.493 1.00 93.81 176 GLU A C 1
ATOM 1255 O O . GLU A 1 176 ? -2.463 10.294 16.408 1.00 93.81 176 GLU A O 1
ATOM 1260 N N . GLU A 1 177 ? -2.027 11.959 17.844 1.00 92.19 177 GLU A N 1
ATOM 1261 C CA . GLU A 1 177 ? -0.931 12.494 17.040 1.00 92.19 177 GLU A CA 1
ATOM 1262 C C . GLU A 1 177 ? 0.338 11.683 17.283 1.00 92.19 177 GLU A C 1
ATOM 1264 O O . GLU A 1 177 ? 0.741 11.469 18.424 1.00 92.19 177 GLU A O 1
ATOM 1269 N N . ARG A 1 178 ? 0.970 11.224 16.201 1.00 92.25 178 ARG A N 1
ATOM 1270 C CA . ARG A 1 178 ? 2.265 10.547 16.261 1.00 92.25 178 ARG A CA 1
ATOM 1271 C C . ARG A 1 178 ? 3.187 11.004 15.157 1.00 92.25 178 ARG A C 1
ATOM 1273 O O . ARG A 1 178 ? 2.777 11.224 14.014 1.00 92.25 178 ARG A O 1
ATOM 1280 N N . PHE A 1 179 ? 4.469 11.063 15.481 1.00 89.75 179 PHE A N 1
ATOM 1281 C CA . PHE A 1 179 ? 5.507 11.439 14.536 1.00 89.75 179 PHE A CA 1
ATOM 1282 C C . PHE A 1 179 ? 6.428 10.258 14.221 1.00 89.75 179 PHE A C 1
ATOM 1284 O O . PHE A 1 179 ? 6.657 9.391 15.064 1.00 89.75 179 PHE A O 1
ATOM 1291 N N . PRO A 1 180 ? 7.022 10.211 13.015 1.00 87.00 180 PRO A N 1
ATOM 1292 C CA . PRO A 1 180 ? 7.927 9.129 12.623 1.00 87.00 180 PRO A CA 1
ATOM 1293 C C . PRO A 1 180 ? 9.088 8.934 13.599 1.00 87.00 180 PRO A C 1
ATOM 1295 O O . PRO A 1 180 ? 9.531 7.813 13.809 1.00 87.00 180 PRO A O 1
ATOM 1298 N N . GLN A 1 181 ? 9.567 10.012 14.219 1.00 88.75 181 GLN A N 1
ATOM 1299 C CA . GLN A 1 181 ? 10.673 9.977 15.179 1.00 88.75 181 GLN A CA 1
ATOM 1300 C C . GLN A 1 181 ? 10.330 9.164 16.439 1.00 88.75 181 GLN A C 1
ATOM 1302 O O . GLN A 1 181 ? 11.210 8.535 17.015 1.00 88.75 181 GLN A O 1
ATOM 1307 N N . GLU A 1 182 ? 9.053 9.109 16.819 1.00 87.00 182 GLU A N 1
ATOM 1308 C CA . GLU A 1 182 ? 8.565 8.428 18.025 1.00 87.00 182 GLU A CA 1
ATOM 1309 C C . GLU A 1 182 ? 8.332 6.930 17.797 1.00 87.00 182 GLU A C 1
ATOM 1311 O O . GLU A 1 182 ? 8.324 6.140 18.738 1.00 87.00 182 GLU A O 1
ATOM 1316 N N . VAL A 1 183 ? 8.138 6.525 16.539 1.00 85.00 183 VAL A N 1
ATOM 1317 C CA . VAL A 1 183 ? 7.757 5.153 16.161 1.00 85.00 183 VAL A CA 1
ATOM 1318 C C . VAL A 1 183 ? 8.835 4.423 15.349 1.00 85.00 183 VAL A C 1
ATOM 1320 O O . VAL A 1 183 ? 8.578 3.357 14.789 1.00 85.00 183 VAL A O 1
ATOM 1323 N N . GLY A 1 184 ? 10.051 4.978 15.282 1.00 82.00 184 GLY A N 1
ATOM 1324 C CA . GLY A 1 184 ? 11.192 4.358 14.594 1.00 82.00 184 GLY A CA 1
ATOM 1325 C C . GLY A 1 184 ? 11.209 4.551 13.070 1.00 82.00 184 GLY A C 1
ATOM 1326 O O . GLY A 1 184 ? 11.795 3.747 12.339 1.00 82.00 184 GLY A O 1
ATOM 1327 N N . GLY A 1 185 ? 10.562 5.605 12.577 1.00 86.00 185 GLY A N 1
ATOM 1328 C CA . GLY A 1 185 ? 10.622 6.085 11.200 1.00 86.00 185 GLY A CA 1
ATOM 1329 C C . GLY A 1 185 ? 9.352 5.848 10.381 1.00 86.00 185 GLY A C 1
ATOM 1330 O O . GLY A 1 185 ? 8.251 5.680 10.901 1.00 86.00 185 GLY A O 1
ATOM 1331 N N . TRP A 1 186 ? 9.525 5.874 9.060 1.00 87.81 186 TRP A N 1
ATOM 1332 C CA . TRP A 1 186 ? 8.463 5.688 8.074 1.00 87.81 186 TRP A CA 1
ATOM 1333 C C . TRP A 1 186 ? 8.244 4.205 7.735 1.00 87.81 186 TRP A C 1
ATOM 1335 O O . TRP A 1 186 ? 9.196 3.423 7.669 1.00 87.81 186 TRP A O 1
ATOM 1345 N N . GLY A 1 187 ? 6.998 3.837 7.436 1.00 86.25 187 GLY A N 1
ATOM 1346 C CA . GLY A 1 187 ? 6.606 2.536 6.898 1.00 86.25 187 GLY A CA 1
ATOM 1347 C C . GLY A 1 187 ? 5.742 1.697 7.840 1.00 86.25 187 GLY A C 1
ATOM 1348 O O . GLY A 1 187 ? 5.144 2.197 8.791 1.00 86.25 187 GLY A O 1
ATOM 1349 N N . VAL A 1 188 ? 5.662 0.400 7.536 1.00 87.69 188 VAL A N 1
ATOM 1350 C CA . VAL A 1 188 ? 4.989 -0.597 8.377 1.00 87.69 188 VAL A CA 1
ATOM 1351 C C . VAL A 1 188 ? 6.004 -1.173 9.363 1.00 87.69 188 VAL A C 1
ATOM 1353 O O . VAL A 1 188 ? 7.086 -1.622 8.970 1.00 87.69 188 VAL A O 1
ATOM 1356 N N . ARG A 1 189 ? 5.668 -1.141 10.651 1.00 86.75 189 ARG A N 1
ATOM 1357 C CA . ARG A 1 189 ? 6.495 -1.628 11.760 1.00 86.75 189 ARG A CA 1
ATOM 1358 C C . ARG A 1 189 ? 5.663 -2.487 12.701 1.00 86.75 189 ARG A C 1
ATOM 1360 O O . ARG A 1 189 ? 4.460 -2.277 12.821 1.00 86.75 189 ARG A O 1
ATOM 1367 N N . GLY A 1 190 ? 6.321 -3.411 13.394 1.00 85.94 190 GLY A N 1
ATOM 1368 C CA . GLY A 1 190 ? 5.698 -4.283 14.388 1.00 85.94 190 GLY A CA 1
ATOM 1369 C C . GLY A 1 190 ? 5.194 -5.616 13.832 1.00 85.94 190 GLY A C 1
ATOM 1370 O O . GLY A 1 190 ? 5.416 -5.963 12.672 1.00 85.94 190 GLY A O 1
ATOM 1371 N N . LEU A 1 191 ? 4.543 -6.382 14.702 1.00 81.81 191 LEU A N 1
ATOM 1372 C CA . LEU A 1 191 ? 4.047 -7.732 14.432 1.00 81.81 191 LEU A CA 1
ATOM 1373 C C . LEU A 1 191 ? 2.532 -7.710 14.172 1.00 81.81 191 LEU A C 1
ATOM 1375 O O . LEU A 1 191 ? 1.838 -6.766 14.562 1.00 81.81 191 LEU A O 1
ATOM 1379 N N . PRO A 1 192 ? 1.962 -8.750 13.541 1.00 76.06 192 PRO A N 1
ATOM 1380 C CA . PRO A 1 192 ? 0.515 -8.907 13.467 1.00 76.06 192 PRO A CA 1
ATOM 1381 C C . PRO A 1 192 ? -0.122 -8.824 14.865 1.00 76.06 192 PRO A C 1
ATOM 1383 O O . PRO A 1 192 ? 0.154 -9.644 15.729 1.00 76.06 192 PRO A O 1
ATOM 1386 N N . GLY A 1 193 ? -0.959 -7.806 15.085 1.00 78.44 193 GLY A N 1
ATOM 1387 C CA . GLY A 1 193 ? -1.602 -7.537 16.379 1.00 78.44 193 GLY A CA 1
ATOM 1388 C C . GLY A 1 193 ? -0.984 -6.362 17.143 1.00 78.44 193 GLY A C 1
ATOM 1389 O O . GLY A 1 193 ? -1.677 -5.736 17.931 1.00 78.44 193 GLY A O 1
ATOM 1390 N N . ALA A 1 194 ? 0.259 -5.983 16.852 1.00 86.62 194 ALA A N 1
ATOM 1391 C CA . ALA A 1 194 ? 0.922 -4.809 17.415 1.00 86.62 194 ALA A CA 1
ATOM 1392 C C . ALA A 1 194 ? 1.754 -4.125 16.321 1.00 86.62 194 ALA A C 1
ATOM 1394 O O . ALA A 1 194 ? 2.947 -4.398 16.188 1.00 86.62 194 ALA A O 1
ATOM 1395 N N . ALA A 1 195 ? 1.110 -3.300 15.494 1.00 91.06 195 ALA A N 1
ATOM 1396 C CA . ALA A 1 195 ? 1.742 -2.703 14.321 1.00 91.06 195 ALA A CA 1
ATOM 1397 C C . ALA A 1 195 ? 1.468 -1.203 14.199 1.00 91.06 195 ALA A C 1
ATOM 1399 O O . ALA A 1 195 ? 0.419 -0.709 14.600 1.00 91.06 195 ALA A O 1
ATOM 1400 N N . THR A 1 196 ? 2.398 -0.496 13.573 1.00 92.44 196 THR A N 1
ATOM 1401 C CA . THR A 1 196 ? 2.282 0.925 13.253 1.00 92.44 196 THR A CA 1
ATOM 1402 C C . THR A 1 196 ? 2.537 1.110 11.767 1.00 92.44 196 THR A C 1
ATOM 1404 O O . THR A 1 196 ? 3.553 0.656 11.243 1.00 92.44 196 THR A O 1
ATOM 1407 N N . ILE A 1 197 ? 1.603 1.759 11.081 1.00 92.94 197 ILE A N 1
ATOM 1408 C CA . ILE A 1 197 ? 1.686 2.126 9.671 1.00 92.94 197 ILE A CA 1
ATOM 1409 C C . ILE A 1 197 ? 1.836 3.644 9.622 1.00 92.94 197 ILE A C 1
ATOM 1411 O O . ILE A 1 197 ? 0.853 4.375 9.727 1.00 92.94 197 ILE A O 1
ATOM 1415 N N . MET A 1 198 ? 3.078 4.103 9.487 1.00 91.56 198 MET A N 1
ATOM 1416 C CA . MET A 1 198 ? 3.433 5.517 9.541 1.00 91.56 198 MET A CA 1
ATOM 1417 C C . MET A 1 198 ? 3.847 6.016 8.155 1.00 91.56 198 MET A C 1
ATOM 1419 O O . MET A 1 198 ? 4.945 5.710 7.690 1.00 91.56 198 MET A O 1
ATOM 1423 N N . LEU A 1 199 ? 2.985 6.781 7.479 1.00 88.56 199 LEU A N 1
ATOM 1424 C CA . LEU A 1 199 ? 3.289 7.357 6.153 1.00 88.56 199 LEU A CA 1
ATOM 1425 C C . LEU A 1 199 ? 3.470 8.874 6.166 1.00 88.56 199 LEU A C 1
ATOM 1427 O O . LEU A 1 199 ? 4.244 9.386 5.357 1.00 88.56 199 LEU A O 1
ATOM 1431 N N . ARG A 1 200 ? 2.787 9.570 7.080 1.00 88.75 200 ARG A N 1
ATOM 1432 C CA . ARG A 1 200 ? 2.971 10.998 7.386 1.00 88.75 200 ARG A CA 1
ATOM 1433 C C . ARG A 1 200 ? 2.924 11.197 8.907 1.00 88.75 200 ARG A C 1
ATOM 1435 O O . ARG A 1 200 ? 2.240 10.436 9.582 1.00 88.75 200 ARG A O 1
ATOM 1442 N N . GLY A 1 201 ? 3.643 12.188 9.431 1.00 86.75 201 GLY A N 1
ATOM 1443 C CA . GLY A 1 201 ? 3.488 12.583 10.833 1.00 86.75 201 GLY A CA 1
ATOM 1444 C C . GLY A 1 201 ? 2.147 13.280 11.074 1.00 86.75 201 GLY A C 1
ATOM 1445 O O . GLY A 1 201 ? 1.521 13.767 10.125 1.00 86.75 201 GLY A O 1
ATOM 1446 N N . GLY A 1 202 ? 1.726 13.321 12.334 1.00 89.69 202 GLY A N 1
ATOM 1447 C CA . GLY A 1 202 ? 0.497 13.966 12.791 1.00 89.69 202 GLY A CA 1
ATOM 1448 C C . GLY A 1 202 ? -0.591 12.952 13.124 1.00 89.69 202 GLY A C 1
ATOM 1449 O O . GLY A 1 202 ? -0.312 11.889 13.677 1.00 89.69 202 GLY A O 1
ATOM 1450 N N . GLU A 1 203 ? -1.834 13.286 12.782 1.00 90.69 203 GLU A N 1
ATOM 1451 C CA . GLU A 1 203 ? -3.006 12.499 13.174 1.00 90.69 203 GLU A CA 1
ATOM 1452 C C . GLU A 1 203 ? -2.925 11.031 12.711 1.00 90.69 203 GLU A C 1
ATOM 1454 O O . GLU A 1 203 ? -2.634 10.743 11.541 1.00 90.69 203 GLU A O 1
ATOM 1459 N N . CYS A 1 204 ? -3.175 10.112 13.645 1.00 92.62 204 CYS A N 1
ATOM 1460 C CA . CYS A 1 204 ? -3.223 8.676 13.425 1.00 92.62 204 CYS A CA 1
ATOM 1461 C C . CYS A 1 204 ? -4.466 8.065 14.081 1.00 92.62 204 CYS A C 1
ATOM 1463 O O . CYS A 1 204 ? -4.774 8.332 15.240 1.00 92.62 204 CYS A O 1
ATOM 1465 N N . LEU A 1 205 ? -5.117 7.146 13.369 1.00 95.25 205 LEU A N 1
ATOM 1466 C CA . LEU A 1 205 ? -6.141 6.279 13.938 1.00 95.25 205 LEU A CA 1
ATOM 1467 C C . LEU A 1 205 ? -5.458 5.139 14.687 1.00 95.25 205 LEU A C 1
ATOM 1469 O O . LEU A 1 205 ? -4.692 4.368 14.096 1.00 95.25 205 LEU A O 1
ATOM 1473 N N . VAL A 1 206 ? -5.751 5.014 15.976 1.00 95.69 206 VAL A N 1
ATOM 1474 C CA . VAL A 1 206 ? -5.251 3.935 16.819 1.00 95.69 206 VAL A CA 1
ATOM 1475 C C . VAL A 1 206 ? -6.400 3.017 17.174 1.00 95.69 206 VAL A C 1
ATOM 1477 O O . VAL A 1 206 ? -7.420 3.451 17.693 1.00 95.69 206 VAL A O 1
ATOM 1480 N N . VAL A 1 207 ? -6.223 1.733 16.893 1.00 95.81 207 VAL A N 1
ATOM 1481 C CA . VAL A 1 207 ? -7.216 0.697 17.151 1.00 95.81 207 VAL A CA 1
ATOM 1482 C C . VAL A 1 207 ? -6.626 -0.322 18.110 1.00 95.81 207 VAL A C 1
ATOM 1484 O O . VAL A 1 207 ? -5.536 -0.851 17.878 1.00 95.81 207 VAL A O 1
ATOM 1487 N N . ARG A 1 208 ? -7.346 -0.618 19.185 1.00 95.25 208 ARG A N 1
ATOM 1488 C CA . ARG A 1 208 ? -7.037 -1.690 20.125 1.00 95.25 208 ARG A CA 1
ATOM 1489 C C . ARG A 1 208 ? -7.759 -2.959 19.705 1.00 95.25 208 ARG A C 1
ATOM 1491 O O . ARG A 1 208 ? -8.958 -2.956 19.436 1.00 95.25 208 ARG A O 1
ATOM 1498 N N . TYR A 1 209 ? -7.008 -4.048 19.643 1.00 94.50 209 TYR A N 1
ATOM 1499 C CA . TYR A 1 209 ? -7.572 -5.374 19.450 1.00 94.50 209 TYR A CA 1
ATOM 1500 C C . TYR A 1 209 ? -8.102 -5.912 20.777 1.00 94.50 209 TYR A C 1
ATOM 1502 O O . TYR A 1 209 ? -7.481 -5.695 21.817 1.00 94.50 209 TYR A O 1
ATOM 1510 N N . ALA A 1 210 ? -9.158 -6.722 20.723 1.00 92.06 210 ALA A N 1
ATOM 1511 C CA . ALA A 1 210 ? -9.668 -7.460 21.881 1.00 92.06 210 ALA A CA 1
ATOM 1512 C C . ALA A 1 210 ? -8.605 -8.391 22.504 1.00 92.06 210 ALA A C 1
ATOM 1514 O O . ALA A 1 210 ? -8.635 -8.680 23.694 1.00 92.06 210 ALA A O 1
ATOM 1515 N N . SER A 1 211 ? -7.601 -8.811 21.722 1.00 90.56 211 SER A N 1
ATOM 1516 C CA . SER A 1 211 ? -6.445 -9.577 22.210 1.00 90.56 211 SER A CA 1
ATOM 1517 C C . SER A 1 211 ? -5.381 -8.730 22.936 1.00 90.56 211 SER A C 1
ATOM 1519 O O . SER A 1 211 ? -4.322 -9.251 23.271 1.00 90.56 211 SER A O 1
ATOM 1521 N N . GLY A 1 212 ? -5.601 -7.421 23.112 1.00 90.12 212 GLY A N 1
ATOM 1522 C CA . GLY A 1 212 ? -4.740 -6.490 23.856 1.00 90.12 212 GLY A CA 1
ATOM 1523 C C . GLY A 1 212 ? -3.736 -5.687 23.018 1.00 90.12 212 GLY A C 1
ATOM 1524 O O . GLY A 1 212 ? -3.247 -4.646 23.463 1.00 90.12 212 GLY A O 1
ATOM 1525 N N . GLY A 1 213 ? -3.442 -6.126 21.794 1.00 92.94 213 GLY A N 1
ATOM 1526 C CA . GLY A 1 213 ? -2.521 -5.435 20.890 1.00 92.94 213 GLY A CA 1
ATOM 1527 C C . GLY A 1 213 ? -3.088 -4.131 20.303 1.00 92.94 213 GLY A C 1
ATOM 1528 O O . GLY A 1 213 ? -4.273 -3.832 20.454 1.00 92.94 213 GLY A O 1
ATOM 1529 N N . ARG A 1 214 ? -2.256 -3.341 19.608 1.00 94.44 214 ARG A N 1
ATOM 1530 C CA . ARG A 1 214 ? -2.663 -2.062 18.991 1.00 94.44 214 ARG A CA 1
ATOM 1531 C C . ARG A 1 214 ? -2.210 -1.937 17.537 1.00 94.44 214 ARG A C 1
ATOM 1533 O O . ARG A 1 214 ? -1.102 -2.333 17.187 1.00 94.44 214 ARG A O 1
ATOM 1540 N N . LEU A 1 215 ? -3.055 -1.356 16.694 1.00 94.44 215 LEU A N 1
ATOM 1541 C CA . LEU A 1 215 ? -2.733 -0.954 15.329 1.00 94.44 215 LEU A CA 1
ATOM 1542 C C . LEU A 1 215 ? -2.843 0.565 15.212 1.00 94.44 215 LEU A C 1
ATOM 1544 O O . LEU A 1 215 ? -3.930 1.102 15.377 1.00 94.44 215 LEU A O 1
ATOM 1548 N N . ALA A 1 216 ? -1.741 1.242 14.906 1.00 94.44 216 ALA A N 1
ATOM 1549 C CA . ALA A 1 216 ? -1.731 2.676 14.623 1.00 94.44 216 ALA A CA 1
ATOM 1550 C C . ALA A 1 216 ? -1.562 2.921 13.121 1.00 94.44 216 ALA A C 1
ATOM 1552 O O . ALA A 1 216 ? -0.723 2.279 12.489 1.00 94.44 216 ALA A O 1
ATOM 1553 N N . ILE A 1 217 ? -2.344 3.830 12.541 1.00 94.50 217 ILE A N 1
ATOM 1554 C CA . ILE A 1 217 ? -2.328 4.115 11.101 1.00 94.50 217 ILE A CA 1
ATOM 1555 C C . ILE A 1 217 ? -2.390 5.623 10.878 1.00 94.50 217 ILE A C 1
ATOM 1557 O O . ILE A 1 217 ? -3.339 6.257 11.331 1.00 94.50 217 ILE A O 1
ATOM 1561 N N . SER A 1 218 ? -1.436 6.192 10.137 1.00 92.44 218 SER A N 1
ATOM 1562 C CA . SER A 1 218 ? -1.538 7.582 9.672 1.00 92.44 218 SER A CA 1
ATOM 1563 C C . SER A 1 218 ? -2.744 7.735 8.748 1.00 92.44 218 SER A C 1
ATOM 1565 O O . SER A 1 218 ? -2.791 7.093 7.696 1.00 92.44 218 SER A O 1
ATOM 1567 N N . VAL A 1 219 ? -3.692 8.591 9.115 1.00 90.75 219 VAL A N 1
ATOM 1568 C CA . VAL A 1 219 ? -4.886 8.925 8.327 1.00 90.75 219 VAL A CA 1
ATOM 1569 C C . VAL A 1 219 ? -5.363 10.320 8.704 1.00 90.75 219 VAL A C 1
ATOM 1571 O O . VAL A 1 219 ? -5.087 10.791 9.804 1.00 90.75 219 VAL A O 1
ATOM 1574 N N . ASP A 1 220 ? -6.066 10.978 7.791 1.00 86.31 220 ASP A N 1
ATOM 1575 C CA . ASP A 1 220 ? -6.766 12.231 8.082 1.00 86.31 220 ASP A CA 1
ATOM 1576 C C . ASP A 1 220 ? -8.128 11.936 8.732 1.00 86.31 220 ASP A C 1
ATOM 1578 O O . ASP A 1 220 ? -8.725 10.899 8.425 1.00 86.31 220 ASP A O 1
ATOM 1582 N N . ASP A 1 221 ? -8.636 12.844 9.569 1.00 85.44 221 ASP A N 1
ATOM 1583 C CA . ASP A 1 221 ? -9.971 12.755 10.189 1.00 85.44 221 ASP A CA 1
ATOM 1584 C C . ASP A 1 221 ? -10.148 11.473 11.027 1.00 85.44 221 ASP A C 1
ATOM 1586 O O . ASP A 1 221 ? -11.185 10.798 10.995 1.00 85.44 221 ASP A O 1
ATOM 1590 N N . ALA A 1 222 ? -9.083 11.093 11.741 1.00 89.75 222 ALA A N 1
ATOM 1591 C CA . ALA A 1 222 ? -9.033 9.883 12.553 1.00 89.75 222 ALA A CA 1
ATOM 1592 C C . ALA A 1 222 ? -10.035 9.933 13.708 1.00 89.75 222 ALA A C 1
ATOM 1594 O O . ALA A 1 222 ? -10.541 8.885 14.104 1.00 89.75 222 ALA A O 1
ATOM 1595 N N . GLU A 1 223 ? -10.353 11.126 14.213 1.00 89.25 223 GLU A N 1
ATOM 1596 C CA . GLU A 1 223 ? -11.355 11.331 15.262 1.00 89.25 223 GLU A CA 1
ATOM 1597 C C . GLU A 1 223 ? -12.735 10.792 14.846 1.00 89.25 223 GLU A C 1
ATOM 1599 O O . GLU A 1 223 ? -13.298 9.929 15.523 1.00 89.25 223 GLU A O 1
ATOM 1604 N N . ARG A 1 224 ? -13.242 11.181 13.667 1.00 89.00 224 ARG A N 1
ATOM 1605 C CA . ARG A 1 224 ? -14.522 10.662 13.150 1.00 89.00 224 ARG A CA 1
ATOM 1606 C C . ARG A 1 224 ? -14.461 9.180 12.797 1.00 89.00 224 ARG A C 1
ATOM 1608 O O . ARG A 1 224 ? -15.439 8.456 12.992 1.00 89.00 224 ARG A O 1
ATOM 1615 N N . GLY A 1 225 ? -13.319 8.717 12.285 1.00 89.69 225 GLY A N 1
ATOM 1616 C CA . GLY A 1 225 ? -13.094 7.297 12.017 1.00 89.69 225 GLY A CA 1
ATOM 1617 C C . GLY A 1 225 ? -13.166 6.449 13.291 1.00 89.69 225 GLY A C 1
ATOM 1618 O O . GLY A 1 225 ? -13.809 5.399 13.295 1.00 89.69 225 GLY A O 1
ATOM 1619 N N . ALA A 1 226 ? -12.556 6.924 14.379 1.00 93.50 226 ALA A N 1
ATOM 1620 C CA . ALA A 1 226 ? -12.599 6.289 15.690 1.00 93.50 226 ALA A CA 1
ATOM 1621 C C . ALA A 1 226 ? -14.018 6.279 16.271 1.00 93.50 226 ALA A C 1
ATOM 1623 O O . ALA A 1 226 ? -14.478 5.223 16.706 1.00 93.50 226 ALA A O 1
ATOM 1624 N N . ALA A 1 227 ? -14.7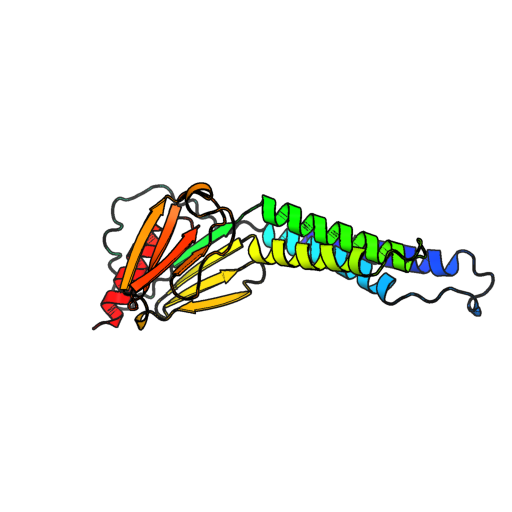30 7.410 16.201 1.00 91.50 227 ALA A N 1
ATOM 1625 C CA . ALA A 1 227 ? -16.112 7.519 16.662 1.00 91.50 227 ALA A CA 1
ATOM 1626 C C . ALA A 1 227 ? -17.025 6.498 15.963 1.00 91.50 227 ALA A C 1
ATOM 1628 O O . ALA A 1 227 ? -17.713 5.727 16.631 1.00 91.50 227 ALA A O 1
ATOM 1629 N N . LEU A 1 228 ? -16.970 6.415 14.625 1.00 91.31 228 LEU A N 1
ATOM 1630 C CA . LEU A 1 228 ? -17.749 5.426 13.874 1.00 91.31 228 LEU A CA 1
ATOM 1631 C C . LEU A 1 228 ? -17.368 3.988 14.252 1.00 91.31 228 LEU A C 1
ATOM 1633 O O . LEU A 1 228 ? -18.245 3.140 14.401 1.00 91.31 228 LEU A O 1
ATOM 1637 N N . LEU A 1 229 ? -16.073 3.693 14.390 1.00 92.88 229 LEU A N 1
ATOM 1638 C CA . LEU A 1 229 ? -15.621 2.342 14.716 1.00 92.88 229 LEU A CA 1
ATOM 1639 C C . LEU A 1 229 ? -16.115 1.895 16.094 1.00 92.88 229 LEU A C 1
ATOM 1641 O O . LEU A 1 229 ? -16.575 0.765 16.225 1.00 92.88 229 LEU A O 1
ATOM 1645 N N . ASN A 1 230 ? -16.074 2.786 17.085 1.00 93.88 230 ASN A N 1
ATOM 1646 C CA . ASN A 1 230 ? -16.588 2.513 18.424 1.00 93.88 230 ASN A CA 1
ATOM 1647 C C . ASN A 1 230 ? -18.105 2.275 18.406 1.00 93.88 230 ASN A C 1
ATOM 1649 O O . ASN A 1 230 ? -18.558 1.299 19.003 1.00 93.88 230 ASN A O 1
ATOM 1653 N N . THR A 1 231 ? -18.883 3.079 17.666 1.00 91.31 231 THR A N 1
ATOM 1654 C CA . THR A 1 231 ? -20.328 2.836 17.483 1.00 91.31 231 THR A CA 1
ATOM 1655 C C . THR A 1 231 ? -20.590 1.433 16.927 1.00 91.31 231 THR A C 1
ATOM 1657 O O . THR A 1 231 ? -21.393 0.687 17.483 1.00 91.31 231 THR A O 1
ATOM 1660 N N . LEU A 1 232 ? -19.867 1.031 15.876 1.00 90.12 232 LEU A N 1
ATOM 1661 C CA . LEU A 1 232 ? -20.045 -0.279 15.238 1.00 90.12 232 LEU A CA 1
ATOM 1662 C C . LEU A 1 232 ? -19.629 -1.453 16.134 1.00 90.12 232 LEU A C 1
ATOM 1664 O O . LEU A 1 232 ? -20.272 -2.502 16.109 1.00 90.12 232 LEU A O 1
ATOM 1668 N N . VAL A 1 233 ? -18.561 -1.297 16.921 1.00 91.19 233 VAL A N 1
ATOM 1669 C CA . VAL A 1 233 ? -18.133 -2.318 17.890 1.00 91.19 233 VAL A CA 1
ATOM 1670 C C . VAL A 1 233 ? -19.192 -2.498 18.982 1.00 91.19 233 VAL A C 1
ATOM 1672 O O . VAL A 1 233 ? -19.516 -3.633 19.325 1.00 91.19 233 VAL A O 1
ATOM 1675 N N . MET A 1 234 ? -19.786 -1.408 19.477 1.00 88.38 234 MET A N 1
ATOM 1676 C CA . MET A 1 234 ? -20.864 -1.479 20.469 1.00 88.38 234 MET A CA 1
ATOM 1677 C C . MET A 1 234 ? -22.152 -2.095 19.912 1.00 88.38 234 MET A C 1
ATOM 1679 O O . MET A 1 234 ? -22.808 -2.860 20.616 1.00 88.38 234 MET A O 1
ATOM 1683 N N . GLU A 1 235 ? -22.526 -1.779 18.668 1.00 86.19 235 GLU A N 1
ATOM 1684 C CA . GLU A 1 235 ? -23.693 -2.377 18.006 1.00 86.19 235 GLU A CA 1
ATOM 1685 C C . GLU A 1 235 ? -23.508 -3.878 17.767 1.00 86.19 235 GLU A C 1
ATOM 1687 O O . GLU A 1 235 ? -24.424 -4.649 18.030 1.00 86.19 235 GLU A O 1
ATOM 1692 N N . GLY A 1 236 ? -22.324 -4.304 17.315 1.00 77.06 236 GLY A N 1
ATOM 1693 C CA . GLY A 1 236 ? -22.024 -5.715 17.052 1.00 77.06 236 GLY A CA 1
ATOM 1694 C C . GLY A 1 236 ? -21.846 -6.582 18.304 1.00 77.06 236 GLY A C 1
ATOM 1695 O O . GLY A 1 236 ? -21.787 -7.804 18.184 1.00 77.06 236 GLY A O 1
ATOM 1696 N N . ALA A 1 237 ? -21.737 -5.971 19.487 1.00 67.50 237 ALA A N 1
ATOM 1697 C CA . ALA A 1 237 ? -21.680 -6.669 20.771 1.00 67.50 237 ALA A CA 1
ATOM 1698 C C . ALA A 1 237 ? -23.070 -6.960 21.378 1.00 67.50 237 ALA A C 1
ATOM 1700 O O . ALA A 1 237 ? -23.142 -7.683 22.373 1.00 67.50 237 ALA A O 1
ATOM 1701 N N . ARG A 1 238 ? -24.148 -6.388 20.820 1.00 58.12 238 ARG A N 1
ATOM 1702 C CA . ARG A 1 238 ? -25.543 -6.635 21.229 1.00 58.12 238 ARG A CA 1
ATOM 1703 C C . ARG A 1 238 ? -26.152 -7.806 20.468 1.00 58.12 238 ARG A C 1
ATOM 1705 O O . ARG A 1 238 ? -26.949 -8.529 21.104 1.00 58.12 238 ARG A O 1
#

Sequence (238 aa):
MGLGALLGGGGLFCLAVQLATVSANLDAPDWRRAGSLSLAALLAPAGLALGGWLGALAARPGPDEVSRRGGTDADLLELRPGQRAVWVSSARNGWLLAIGASLVAVGTGLLVAAAFGAESAPWPTSVVPIVAGLLGVALSSVRVRIAQDGLQVSYGPLRLPRRHVPLVKLDSAWSEERFPQEVGGWGVRGLPGAATIMLRGGECLVVRYASGGRLAISVDDAERGAALLNTLVMEGAR

pLDDT: mean 77.95, std 14.07, range [43.16, 95.81]

Foldseek 3Di:
DLVVLQVVLVVQLVVLVVVLQCLQCVPPPDPVNRHDQDVLSNCLSVLVSVLSNQLVLLPPDDPPPVPPPDDPPLQAPPDDVPDWDKDKWKDFAVVLLVQLSVLSNQLSVVSNCCSSPDPNDDNCSNVVSNVSSVVSQFLGMWMWMQTLQGIWIATHSVSPPIDGDGLLFWDAKAKDFAAQVVVVHAAWDDDVQAIEHHNHGTIWIWTHTPVGHIYIYDTPPNSNVRNHSNNSSVVVVD